Protein AF-A0A8T7H0N6-F1 (afdb_monomer_lite)

Sequence (208 aa):
MSSNDGKSLTRRVIEFLESYPGARPSDIANALGVSRLAIYRVLAYLKSRGIVKKVGGGYVLARPLPRNASHVENSVESIGKERQANALEEIKEEVSKLKEDLKRLSESLTKILEALSLLSARDTRSSSADAILRFLRDVKICDVDSLALLLKLAGSRDMCSKFVVLGYLAVRRDFLEEIRAGAYSSELERILVRGYEMGSYEDLCIYL

Secondary structure (DSSP, 8-state):
-----S--HHHHHHHHHHHSTTB-HHHHHHHHT--HHHHHHHHHHHHHTTSEEEETTEEEESSPPPS-TTSHHHHHHHHHHHHHHHHHHHHHHHHHHHHHHHHHHHHHHHHHHHHHHHHHHHS-TTHHHHHHHHHHHH-SEEEHHHHHHHHHHHT-SGGGGGEEEETTEEEEHHHHHHHHTT-S-HHHHHHHHHHHHTS---BGGGT-

pLDDT: mean 75.28, std 16.4, range [39.91, 96.12]

Structure (mmCIF, N/CA/C/O backbone):
data_AF-A0A8T7H0N6-F1
#
_entry.id   AF-A0A8T7H0N6-F1
#
loop_
_atom_site.group_PDB
_atom_site.id
_atom_site.type_symbol
_atom_site.label_atom_id
_atom_site.label_alt_id
_atom_site.label_comp_id
_atom_site.label_asym_id
_atom_site.label_entity_id
_atom_site.label_seq_id
_atom_site.pdbx_PDB_ins_code
_atom_site.Cartn_x
_atom_site.Cartn_y
_atom_site.Cartn_z
_atom_site.occupancy
_atom_site.B_iso_or_equiv
_atom_site.auth_seq_id
_atom_site.auth_comp_id
_atom_site.auth_asym_id
_atom_site.auth_atom_id
_atom_site.pdbx_PDB_model_num
ATOM 1 N N . MET A 1 1 ? -43.723 8.672 27.512 1.00 40.44 1 MET A N 1
ATOM 2 C CA . MET A 1 1 ? -42.558 8.392 28.386 1.00 40.44 1 MET A CA 1
ATOM 3 C C . MET A 1 1 ? -41.642 7.492 27.562 1.00 40.44 1 MET A C 1
ATOM 5 O O . MET A 1 1 ? -42.119 6.462 27.125 1.00 40.44 1 MET A O 1
ATOM 9 N N . SER A 1 2 ? -40.445 7.867 27.124 1.00 40.25 2 SER A N 1
ATOM 10 C CA . SER A 1 2 ? -39.421 8.675 27.783 1.00 40.25 2 SER A CA 1
ATOM 11 C C . SER A 1 2 ? -38.728 9.640 26.822 1.00 40.25 2 SER A C 1
ATOM 13 O O . SER A 1 2 ? -38.567 9.358 25.636 1.00 40.25 2 SER A O 1
ATOM 15 N N . SER A 1 3 ? -38.329 10.773 27.391 1.00 40.50 3 SER A N 1
ATOM 16 C CA . SER A 1 3 ? -37.554 11.852 26.795 1.00 40.50 3 SER A CA 1
ATOM 17 C C . SER A 1 3 ? -36.267 11.336 26.157 1.00 40.50 3 SER A C 1
ATOM 19 O O . SER A 1 3 ? -35.473 10.634 26.783 1.00 40.50 3 SER A O 1
ATOM 21 N N . ASN A 1 4 ? -36.078 11.688 24.890 1.00 46.00 4 ASN A N 1
ATOM 22 C CA . ASN A 1 4 ? -34.871 11.420 24.128 1.00 46.00 4 ASN A CA 1
ATOM 23 C C . ASN A 1 4 ? -33.854 12.522 24.474 1.00 46.00 4 ASN A C 1
ATOM 25 O O . ASN A 1 4 ? -33.644 13.450 23.697 1.00 46.00 4 ASN A O 1
ATOM 29 N N . ASP A 1 5 ? -33.292 12.468 25.687 1.00 49.22 5 ASP A N 1
ATOM 30 C CA . ASP A 1 5 ? -32.138 13.295 26.051 1.00 49.22 5 ASP A CA 1
ATOM 31 C C . ASP A 1 5 ? -31.040 13.014 25.022 1.00 49.22 5 ASP A C 1
ATOM 33 O O . ASP A 1 5 ? -30.742 11.847 24.759 1.00 49.22 5 ASP A O 1
ATOM 37 N N . GLY A 1 6 ? -30.436 14.057 24.441 1.00 54.09 6 GLY A N 1
ATOM 38 C CA . GLY A 1 6 ? -29.425 14.000 23.369 1.00 54.09 6 GLY A CA 1
ATOM 39 C C . GLY A 1 6 ? -28.111 13.275 23.710 1.00 54.09 6 GLY A C 1
ATOM 40 O O . GLY A 1 6 ? -27.067 13.550 23.125 1.00 54.09 6 GLY A O 1
ATOM 41 N N . LYS A 1 7 ? -28.132 12.349 24.669 1.00 64.62 7 LYS A N 1
ATOM 42 C CA . LYS A 1 7 ? -27.041 11.453 25.022 1.00 64.62 7 LYS A CA 1
ATOM 43 C C . LYS A 1 7 ? -26.788 10.473 23.878 1.00 64.62 7 LYS A C 1
ATOM 45 O O . LYS A 1 7 ? -27.686 9.767 23.416 1.00 64.62 7 LYS A O 1
ATOM 50 N N . SER A 1 8 ? -25.526 10.385 23.465 1.00 86.19 8 SER A N 1
ATOM 51 C CA . SER A 1 8 ? -25.087 9.442 22.438 1.00 86.19 8 SER A CA 1
ATOM 52 C C . SER A 1 8 ? -25.445 7.995 22.805 1.00 86.19 8 SER A C 1
ATOM 54 O O . SER A 1 8 ? -25.439 7.604 23.977 1.00 86.19 8 SER A O 1
ATOM 56 N N . LEU A 1 9 ? -25.724 7.166 21.793 1.00 88.56 9 LEU A N 1
ATOM 57 C CA . LEU A 1 9 ? -26.031 5.741 21.974 1.00 88.56 9 LEU A CA 1
ATOM 58 C C . LEU A 1 9 ? -24.956 5.024 22.808 1.00 88.56 9 LEU A C 1
ATOM 60 O O . LEU A 1 9 ? -25.271 4.196 23.656 1.00 88.56 9 LEU A O 1
ATOM 64 N N . THR A 1 10 ? -23.691 5.394 22.611 1.00 89.38 10 THR A N 1
ATOM 65 C CA . THR A 1 10 ? -22.548 4.888 23.374 1.00 89.38 10 THR A CA 1
ATOM 66 C C . THR A 1 10 ? -22.701 5.123 24.875 1.00 89.38 10 THR A C 1
ATOM 68 O O . THR A 1 10 ? -22.502 4.196 25.656 1.00 89.38 10 THR A O 1
ATOM 71 N N . ARG A 1 11 ? -23.106 6.332 25.287 1.00 88.38 11 ARG A N 1
ATOM 72 C CA . ARG A 1 11 ? -23.322 6.667 26.700 1.00 88.38 11 ARG A CA 1
ATOM 73 C C . ARG A 1 11 ? -24.461 5.848 27.297 1.00 88.38 11 ARG A C 1
ATOM 75 O O . ARG A 1 11 ? -24.297 5.278 28.368 1.00 88.38 11 ARG A O 1
ATOM 82 N N . ARG A 1 12 ? -25.570 5.717 26.566 1.00 91.81 12 ARG A N 1
ATOM 83 C CA . ARG A 1 12 ? -26.723 4.906 26.988 1.00 91.81 12 ARG A CA 1
ATOM 84 C C . ARG A 1 12 ? -26.352 3.431 27.180 1.00 91.81 12 ARG A C 1
ATOM 86 O O . ARG A 1 12 ? -26.821 2.806 28.122 1.00 91.81 12 ARG A O 1
ATOM 93 N N . VAL A 1 13 ? -25.485 2.881 26.325 1.00 93.06 13 VAL A N 1
ATOM 94 C CA . VAL A 1 13 ? -24.976 1.504 26.468 1.00 93.06 13 VAL A CA 1
ATOM 95 C C . VAL A 1 13 ? -24.075 1.357 27.698 1.00 93.06 13 VAL A C 1
ATOM 97 O O . VAL A 1 13 ? -24.176 0.349 28.391 1.00 93.06 13 VAL A O 1
ATOM 100 N N . ILE A 1 14 ? -23.223 2.342 27.995 1.00 92.00 14 ILE A N 1
ATOM 101 C CA . ILE A 1 14 ? -22.376 2.320 29.200 1.00 92.00 14 ILE A CA 1
ATOM 102 C C . ILE A 1 14 ? -23.240 2.384 30.465 1.00 92.00 14 ILE A C 1
ATOM 104 O O . ILE A 1 14 ? -23.115 1.501 31.305 1.00 92.00 14 ILE A O 1
ATOM 108 N N . GLU A 1 15 ? -24.157 3.355 30.561 1.00 91.38 15 GLU A N 1
ATOM 109 C CA . GLU A 1 15 ? -25.085 3.514 31.700 1.00 91.38 15 GLU A CA 1
ATOM 110 C C . GLU A 1 15 ? -25.918 2.230 31.926 1.00 91.38 15 GLU A C 1
ATOM 112 O O . GLU A 1 15 ? -26.142 1.792 33.058 1.00 91.38 15 GLU A O 1
ATOM 117 N N . PHE A 1 16 ? -26.325 1.565 30.839 1.00 93.75 16 PHE A N 1
ATOM 118 C CA . PHE A 1 16 ? -27.021 0.283 30.916 1.00 93.75 16 PHE A CA 1
ATOM 119 C C . PHE A 1 16 ? -26.133 -0.838 31.479 1.00 93.75 16 PHE A C 1
ATOM 121 O O . PHE A 1 16 ? -26.574 -1.595 32.341 1.00 93.75 16 PHE A O 1
ATOM 128 N N . LEU A 1 17 ? -24.880 -0.942 31.028 1.00 93.00 17 LEU A N 1
ATOM 129 C CA . LEU A 1 17 ? -23.930 -1.951 31.512 1.00 93.00 17 LEU A CA 1
ATOM 130 C C . LEU A 1 17 ? -23.444 -1.699 32.949 1.00 93.00 17 LEU A C 1
ATOM 132 O O . LEU A 1 17 ? -23.035 -2.654 33.607 1.00 93.00 17 LEU A O 1
ATOM 136 N N . GLU A 1 18 ? -23.498 -0.457 33.444 1.00 91.31 18 GLU A N 1
ATOM 137 C CA . GLU A 1 18 ? -23.288 -0.145 34.869 1.00 91.31 18 GLU A CA 1
ATOM 138 C C . GLU A 1 18 ? -24.395 -0.744 35.739 1.00 91.31 18 GLU A C 1
ATOM 140 O O . GLU A 1 18 ? -24.123 -1.278 36.812 1.00 91.31 18 GLU A O 1
ATOM 145 N N . SER A 1 19 ? -25.638 -0.669 35.258 1.00 92.12 19 SER A N 1
ATOM 146 C CA . SER A 1 19 ? -26.819 -1.151 35.981 1.00 92.12 19 SER A CA 1
ATOM 147 C C . SER A 1 19 ? -27.007 -2.668 35.851 1.00 92.12 19 SER A C 1
ATOM 149 O O . SER A 1 19 ? -27.485 -3.314 36.781 1.00 92.12 19 SER A O 1
ATOM 151 N N . TYR A 1 20 ? -26.614 -3.244 34.710 1.00 93.62 20 TYR A N 1
ATOM 152 C CA . TYR A 1 20 ? -26.814 -4.655 34.368 1.00 93.62 20 TYR A CA 1
ATOM 153 C C . TYR A 1 20 ? -25.518 -5.296 33.828 1.00 93.62 20 TYR A C 1
ATOM 155 O O . TYR A 1 20 ? -25.387 -5.533 32.619 1.00 93.62 20 TYR A O 1
ATOM 163 N N . PRO A 1 21 ? -24.533 -5.598 34.695 1.00 90.88 21 PRO A N 1
ATOM 164 C CA . PRO A 1 21 ? -23.298 -6.249 34.272 1.00 90.88 21 PRO A CA 1
ATOM 165 C C . PRO A 1 21 ? -23.578 -7.665 33.753 1.00 90.88 21 PRO A C 1
ATOM 167 O O . PRO A 1 21 ? -24.281 -8.452 34.380 1.00 90.88 21 PRO A O 1
ATOM 170 N N . GLY A 1 22 ? -23.003 -8.008 32.600 1.00 92.06 22 GLY A N 1
ATOM 171 C CA . GLY A 1 22 ? -23.180 -9.316 31.965 1.00 92.06 22 GLY A CA 1
ATOM 172 C C . GLY A 1 22 ? -24.378 -9.390 31.019 1.00 92.06 22 GLY A C 1
ATOM 173 O O . GLY A 1 22 ? -24.669 -10.472 30.507 1.00 92.06 22 GLY A O 1
ATOM 174 N N . ALA A 1 23 ? -25.047 -8.267 30.739 1.00 94.62 23 ALA A N 1
ATOM 175 C CA . ALA A 1 23 ? -26.157 -8.226 29.793 1.00 94.62 23 ALA A CA 1
ATOM 176 C C . ALA A 1 23 ? -25.735 -8.676 28.384 1.00 94.62 23 ALA A C 1
ATOM 178 O O . ALA A 1 23 ? -24.618 -8.401 27.917 1.00 94.62 23 ALA A O 1
ATOM 179 N N . ARG A 1 24 ? -26.643 -9.366 27.683 1.00 96.12 24 ARG A N 1
ATOM 180 C CA . ARG A 1 24 ? -26.417 -9.784 26.297 1.00 96.12 24 ARG A CA 1
ATOM 181 C C . ARG A 1 24 ? -26.741 -8.634 25.340 1.00 96.12 24 ARG A C 1
ATOM 183 O O . ARG A 1 24 ? -27.584 -7.792 25.645 1.00 96.12 24 ARG A O 1
ATOM 190 N N . PRO A 1 25 ? -26.157 -8.619 24.128 1.00 95.19 25 PRO A N 1
ATOM 191 C CA . PRO A 1 25 ? -26.501 -7.629 23.106 1.00 95.19 25 PRO A CA 1
ATOM 192 C C . PRO A 1 25 ? -28.001 -7.564 22.778 1.00 95.19 25 PRO A C 1
ATOM 194 O O . PRO A 1 25 ? -28.497 -6.496 22.431 1.00 95.19 25 PRO A O 1
ATOM 197 N N . SER A 1 26 ? -28.725 -8.685 22.898 1.00 95.44 26 SER A N 1
ATOM 198 C CA . SER A 1 26 ? -30.187 -8.744 22.751 1.00 95.44 26 SER A CA 1
ATOM 199 C C . SER A 1 26 ? -30.913 -7.915 23.802 1.00 95.44 26 SER A C 1
ATOM 201 O O . SER A 1 26 ? -31.845 -7.189 23.474 1.00 95.44 26 SER A O 1
ATOM 203 N N . ASP A 1 27 ? -30.460 -7.997 25.047 1.00 94.81 27 ASP A N 1
ATOM 204 C CA . ASP A 1 27 ? -31.134 -7.404 26.199 1.00 94.81 27 ASP A CA 1
ATOM 205 C C . ASP A 1 27 ? -30.931 -5.886 26.177 1.00 94.81 27 ASP A C 1
ATOM 207 O O . ASP A 1 27 ? -31.876 -5.122 26.346 1.00 94.81 27 ASP A O 1
ATOM 211 N N . ILE A 1 28 ? -29.711 -5.458 25.829 1.00 95.62 28 ILE A N 1
ATOM 212 C CA . ILE A 1 28 ? -29.351 -4.050 25.617 1.00 95.62 28 ILE A CA 1
ATOM 213 C C . ILE A 1 28 ? -30.156 -3.457 24.451 1.00 95.62 28 ILE A C 1
ATOM 215 O O . ILE A 1 28 ? -30.684 -2.353 24.556 1.00 95.62 28 ILE A O 1
ATOM 219 N N . ALA A 1 29 ? -30.265 -4.184 23.334 1.00 95.38 29 ALA A N 1
ATOM 220 C CA . ALA A 1 29 ? -31.014 -3.738 22.160 1.00 95.38 29 ALA A CA 1
ATOM 221 C C . ALA A 1 29 ? -32.501 -3.530 22.479 1.00 95.38 29 ALA A C 1
ATOM 223 O O . ALA A 1 29 ? -33.060 -2.484 22.149 1.00 95.38 29 ALA A O 1
ATOM 224 N N . ASN A 1 30 ? -33.108 -4.494 23.176 1.00 94.94 30 ASN A N 1
ATOM 225 C CA . ASN A 1 30 ? -34.509 -4.436 23.581 1.00 94.94 30 ASN A CA 1
ATOM 226 C C . ASN A 1 30 ? -34.762 -3.301 24.581 1.00 94.94 30 ASN A C 1
ATOM 228 O O . ASN A 1 30 ? -35.710 -2.542 24.410 1.00 94.94 30 ASN A O 1
ATOM 232 N N . ALA A 1 31 ? -33.894 -3.142 25.584 1.00 93.88 31 ALA A N 1
ATOM 233 C CA . ALA A 1 31 ? -34.056 -2.113 26.608 1.00 93.88 31 ALA A CA 1
ATOM 234 C C . ALA A 1 31 ? -33.848 -0.688 26.075 1.00 93.88 31 ALA A C 1
ATOM 236 O O . ALA A 1 31 ? -34.515 0.245 26.516 1.00 93.88 31 ALA A O 1
ATOM 237 N N . LEU A 1 32 ? -32.928 -0.503 25.123 1.00 93.50 32 LEU A N 1
ATOM 238 C CA . LEU A 1 32 ? -32.652 0.812 24.541 1.00 93.50 32 LEU A CA 1
ATOM 239 C C . LEU A 1 32 ? -33.540 1.140 23.331 1.00 93.50 32 LEU A C 1
ATOM 241 O O . LEU A 1 32 ? -33.518 2.288 22.877 1.00 93.50 32 LEU A O 1
ATOM 245 N N . GLY A 1 33 ? -34.302 0.168 22.818 1.00 94.00 33 GLY A N 1
ATOM 246 C CA . GLY A 1 33 ? -35.134 0.319 21.623 1.00 94.00 33 GLY A CA 1
ATOM 247 C C . GLY A 1 33 ? -34.311 0.511 20.345 1.00 94.00 33 GLY A C 1
ATOM 248 O O . GLY A 1 33 ? -34.676 1.312 19.489 1.00 94.00 33 GLY A O 1
ATOM 249 N N . VAL A 1 34 ? -33.165 -0.168 20.230 1.00 93.69 34 VAL A N 1
ATOM 250 C CA . VAL A 1 34 ? -32.204 0.018 19.127 1.00 93.69 34 VAL A CA 1
ATOM 251 C C . VAL A 1 34 ? -31.913 -1.313 18.439 1.00 93.69 34 VAL A C 1
ATOM 253 O O . VAL A 1 34 ? -31.992 -2.376 19.048 1.00 93.69 34 VAL A O 1
ATOM 256 N N . SER A 1 35 ? -31.548 -1.279 17.154 1.00 94.00 35 SER A N 1
ATOM 257 C CA . SER A 1 35 ? -31.183 -2.490 16.419 1.00 94.00 35 SER A CA 1
ATOM 258 C C . SER A 1 35 ? -29.988 -3.213 17.057 1.00 94.00 35 SER A C 1
ATOM 260 O O . SER A 1 35 ? -28.994 -2.600 17.460 1.00 94.00 35 SER A O 1
ATOM 262 N N . ARG A 1 36 ? -30.045 -4.552 17.083 1.00 93.69 36 ARG A N 1
ATOM 263 C CA . ARG A 1 36 ? -28.942 -5.400 17.572 1.00 93.69 36 ARG A CA 1
ATOM 264 C C . ARG A 1 36 ? -27.617 -5.077 16.878 1.00 93.69 36 ARG A C 1
ATOM 266 O O . ARG A 1 36 ? -26.577 -5.062 17.527 1.00 93.69 36 ARG A O 1
ATOM 273 N N . LEU A 1 37 ? -27.650 -4.762 15.580 1.00 92.06 37 LEU A N 1
ATOM 274 C CA . LEU A 1 37 ? -26.461 -4.399 14.807 1.00 92.06 37 LEU A CA 1
ATOM 275 C C . LEU A 1 37 ? -25.792 -3.115 15.322 1.00 92.06 37 LEU A C 1
ATOM 277 O O . LEU A 1 37 ? -24.567 -3.070 15.432 1.00 92.06 37 LEU A O 1
ATOM 281 N N . ALA A 1 38 ? -26.570 -2.087 15.669 1.00 90.38 38 ALA A N 1
ATOM 282 C CA . ALA A 1 38 ? -26.024 -0.857 16.236 1.00 90.38 38 ALA A CA 1
ATOM 283 C C . ALA A 1 38 ? -25.370 -1.116 17.601 1.00 90.38 38 ALA A C 1
ATOM 285 O O . ALA A 1 38 ? -24.266 -0.635 17.851 1.00 90.38 38 ALA A O 1
ATOM 286 N N . ILE A 1 39 ? -25.991 -1.953 18.438 1.00 95.88 39 ILE A N 1
ATOM 287 C CA . ILE A 1 39 ? -25.400 -2.388 19.709 1.00 95.88 39 ILE A CA 1
ATOM 288 C C . ILE A 1 39 ? -24.092 -3.151 19.479 1.00 95.88 39 ILE A C 1
ATOM 290 O O . ILE A 1 39 ? -23.103 -2.855 20.143 1.00 95.88 39 ILE A O 1
ATOM 294 N N . TYR A 1 40 ? -24.029 -4.067 18.506 1.00 94.69 40 TYR A N 1
ATOM 295 C CA . TYR A 1 40 ? -22.779 -4.757 18.165 1.00 94.69 40 TYR A CA 1
ATOM 296 C C . TYR A 1 40 ? -21.668 -3.790 17.750 1.00 94.69 40 TYR A C 1
ATOM 298 O O . TYR A 1 40 ? -20.537 -3.947 18.205 1.00 94.69 40 TYR A O 1
ATOM 306 N N . ARG A 1 41 ? -21.977 -2.773 16.934 1.00 93.81 41 ARG A N 1
ATOM 307 C CA . ARG A 1 41 ? -21.000 -1.747 16.530 1.00 93.81 41 ARG A CA 1
ATOM 308 C C . ARG A 1 41 ? -20.485 -0.957 17.731 1.00 93.81 41 ARG A C 1
ATOM 310 O O . ARG A 1 41 ? -19.277 -0.791 17.879 1.00 93.81 41 ARG A O 1
ATOM 317 N N . VAL A 1 42 ? -21.385 -0.528 18.616 1.00 93.75 42 VAL A N 1
ATOM 318 C CA . VAL A 1 42 ? -21.022 0.207 19.836 1.00 93.75 42 VAL A CA 1
ATOM 319 C C . VAL A 1 42 ? -20.192 -0.664 20.779 1.00 93.75 42 VAL A C 1
ATOM 321 O O . VAL A 1 42 ? -19.150 -0.225 21.253 1.00 93.75 42 VAL A O 1
ATOM 324 N N . LEU A 1 43 ? -20.588 -1.914 21.017 1.00 93.88 43 LEU A N 1
ATOM 325 C CA . LEU A 1 43 ? -19.836 -2.838 21.869 1.00 93.88 43 LEU A CA 1
ATOM 326 C C . LEU A 1 43 ? -18.469 -3.189 21.277 1.00 93.88 43 LEU A C 1
ATOM 328 O O . LEU A 1 43 ? -17.504 -3.296 22.028 1.00 93.88 43 LEU A O 1
ATOM 332 N N . ALA A 1 44 ? -18.355 -3.345 19.954 1.00 92.44 44 ALA A N 1
ATOM 333 C CA . ALA A 1 44 ? -17.072 -3.554 19.285 1.00 92.44 44 ALA A CA 1
ATOM 334 C C . ALA A 1 44 ? -16.143 -2.346 19.471 1.00 92.44 44 ALA A C 1
ATOM 336 O O . ALA A 1 44 ? -14.981 -2.522 19.834 1.00 92.44 44 ALA A O 1
ATOM 337 N N . TYR A 1 45 ? -16.678 -1.134 19.311 1.00 90.69 45 TYR A N 1
ATOM 338 C CA . TYR A 1 45 ? -15.964 0.117 19.562 1.00 90.69 45 TYR A CA 1
ATOM 339 C C . TYR A 1 45 ? -15.534 0.277 21.032 1.00 90.69 45 TYR A C 1
ATOM 341 O O . TYR A 1 45 ? -14.395 0.632 21.322 1.00 90.69 45 TYR A O 1
ATOM 349 N N . LEU A 1 46 ? -16.412 -0.026 21.990 1.00 90.50 46 LEU A N 1
ATOM 350 C CA . LEU A 1 46 ? -16.073 0.029 23.415 1.00 90.50 46 LEU A CA 1
ATOM 351 C C . LEU A 1 46 ? -15.056 -1.055 23.804 1.00 90.50 46 LEU A C 1
ATOM 353 O O . LEU A 1 46 ? -14.207 -0.828 24.668 1.00 90.50 46 LEU A O 1
ATOM 357 N N . LYS A 1 47 ? -15.128 -2.230 23.167 1.00 90.56 47 LYS A N 1
ATOM 358 C CA . LYS A 1 47 ? -14.203 -3.345 23.391 1.00 90.56 47 LYS A CA 1
ATOM 359 C C . LYS A 1 47 ? -12.810 -3.019 22.861 1.00 90.56 47 LYS A C 1
ATOM 361 O O . LYS A 1 47 ? -11.842 -3.277 23.567 1.00 90.56 47 LYS A O 1
ATOM 366 N N . SER A 1 48 ? -12.696 -2.441 21.660 1.00 85.44 48 SER A N 1
ATOM 367 C CA . SER A 1 48 ? -11.395 -2.042 21.097 1.00 85.44 48 SER A CA 1
ATOM 368 C C . SER A 1 48 ? -10.697 -0.977 21.946 1.00 85.44 48 SER A C 1
ATOM 370 O O . SER A 1 48 ? -9.474 -0.944 22.005 1.00 85.44 48 SER A O 1
ATOM 372 N N . ARG A 1 49 ? -11.468 -0.165 22.678 1.00 82.94 49 ARG A N 1
ATOM 373 C CA . ARG A 1 49 ? -10.962 0.814 23.652 1.00 82.94 49 ARG A CA 1
ATOM 374 C C . ARG A 1 49 ? -10.737 0.254 25.059 1.00 82.94 49 ARG A C 1
ATOM 376 O O . ARG A 1 49 ? -10.362 1.002 25.956 1.00 82.94 49 ARG A O 1
ATOM 383 N N . GLY A 1 50 ? -10.984 -1.038 25.277 1.00 86.62 50 GLY A N 1
ATOM 384 C CA . GLY A 1 50 ? -10.813 -1.688 26.578 1.00 86.62 50 GLY A CA 1
ATOM 385 C C . GLY A 1 50 ? -11.794 -1.219 27.658 1.00 86.62 50 GLY A C 1
ATOM 386 O O . GLY A 1 50 ? -11.547 -1.470 28.833 1.00 86.62 50 GLY A O 1
ATOM 387 N N . ILE A 1 51 ? -12.890 -0.551 27.283 1.00 88.88 51 ILE A N 1
ATOM 388 C CA . ILE A 1 51 ? -13.907 -0.031 28.213 1.00 88.88 51 ILE A CA 1
ATOM 389 C C . ILE A 1 51 ? -14.848 -1.153 28.654 1.00 88.88 51 ILE A C 1
ATOM 391 O O . ILE A 1 51 ? -15.237 -1.221 29.817 1.00 88.88 51 ILE A O 1
ATOM 395 N N . VAL A 1 52 ? -15.183 -2.062 27.736 1.00 92.31 52 VAL A N 1
ATOM 396 C CA . VAL A 1 52 ? -15.985 -3.258 28.020 1.00 92.31 52 VAL A CA 1
ATOM 397 C C . VAL A 1 52 ? -15.170 -4.520 27.774 1.00 92.31 52 VAL A C 1
ATOM 399 O O . VAL A 1 52 ? -14.361 -4.594 26.846 1.00 92.31 52 VAL A O 1
ATOM 402 N N . LYS A 1 53 ? -15.424 -5.551 28.573 1.00 91.69 53 LYS A N 1
ATOM 403 C CA . LYS A 1 53 ? -14.925 -6.910 28.366 1.00 91.69 53 LYS A CA 1
ATOM 404 C C . LYS A 1 53 ? -16.099 -7.843 28.120 1.00 91.69 53 LYS A C 1
ATOM 406 O O . LYS A 1 53 ? -17.153 -7.715 28.737 1.00 91.69 53 LYS A O 1
ATOM 411 N N . LYS A 1 54 ? -15.906 -8.795 27.208 1.00 92.38 54 LYS A N 1
ATOM 412 C CA . LYS A 1 54 ? -16.857 -9.890 27.018 1.00 92.38 54 LYS A CA 1
ATOM 413 C C . LYS A 1 54 ? -16.591 -10.928 28.103 1.00 92.38 54 LYS A C 1
ATOM 415 O O . LYS A 1 54 ? -15.475 -11.435 28.180 1.00 92.38 54 LYS A O 1
ATOM 420 N N . VAL A 1 55 ? -17.591 -11.221 28.923 1.00 89.19 55 VAL A N 1
ATOM 421 C CA . VAL A 1 55 ? -17.505 -12.229 29.986 1.00 89.19 55 VAL A CA 1
ATOM 422 C C . VAL A 1 55 ? -18.685 -13.176 29.811 1.00 89.19 55 VAL A C 1
ATOM 424 O O . VAL A 1 55 ? -19.845 -12.767 29.859 1.00 89.19 55 VAL A O 1
ATOM 427 N N . GLY A 1 56 ? -18.379 -14.439 29.505 1.00 86.62 56 GLY A N 1
ATOM 428 C CA . GLY A 1 56 ? -19.377 -15.427 29.097 1.00 86.62 56 GLY A CA 1
ATOM 429 C C . GLY A 1 56 ? -20.160 -14.993 27.848 1.00 86.62 56 GLY A C 1
ATOM 430 O O . GLY A 1 56 ? -19.584 -14.635 26.816 1.00 86.62 56 GLY A O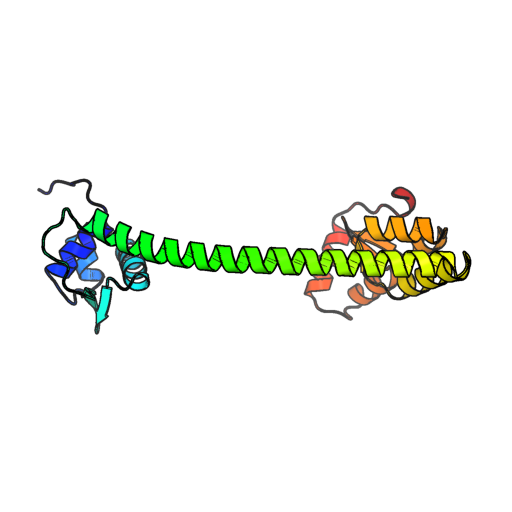 1
ATOM 431 N N . GLY A 1 57 ? -21.492 -15.031 27.949 1.00 85.69 57 GLY A N 1
ATOM 432 C CA . GLY A 1 57 ? -22.420 -14.644 26.880 1.00 85.69 57 GLY A CA 1
ATOM 433 C C . GLY A 1 57 ? -22.732 -13.144 26.790 1.00 85.69 57 GLY A C 1
ATOM 434 O O . GLY A 1 57 ? -23.475 -12.749 25.892 1.00 85.69 57 GLY A O 1
ATOM 435 N N . GLY A 1 58 ? -22.191 -12.319 27.689 1.00 92.56 58 GLY A N 1
ATOM 436 C CA . GLY A 1 58 ? -22.528 -10.900 27.804 1.00 92.56 58 GLY A CA 1
ATOM 437 C C . GLY A 1 58 ? -21.314 -9.983 27.910 1.00 92.56 58 GLY A C 1
ATOM 438 O O . GLY A 1 58 ? -20.176 -10.381 27.641 1.00 92.56 58 GLY A O 1
ATOM 439 N N . TYR A 1 59 ? -21.575 -8.730 28.275 1.00 93.69 59 TYR A N 1
ATOM 440 C CA . TYR A 1 59 ? -20.562 -7.682 28.386 1.00 93.69 59 TYR A CA 1
ATOM 441 C C . TYR A 1 59 ? -20.576 -7.053 29.778 1.00 93.69 59 TYR A C 1
ATOM 443 O O . TYR A 1 59 ? -21.628 -6.871 30.380 1.00 93.69 59 TYR A O 1
ATOM 451 N N . VAL A 1 60 ? -19.394 -6.720 30.287 1.00 92.69 60 VAL A N 1
ATOM 452 C CA . VAL A 1 60 ? -19.187 -6.013 31.560 1.00 92.69 60 VAL A CA 1
ATOM 453 C C . VAL A 1 60 ? -18.231 -4.849 31.340 1.00 92.69 60 VAL A C 1
ATOM 455 O O . VAL A 1 60 ? -17.414 -4.882 30.417 1.00 92.69 60 VAL A O 1
ATOM 458 N N . LEU A 1 61 ? -18.295 -3.830 32.190 1.00 89.94 61 LEU A N 1
ATOM 459 C CA . LEU A 1 61 ? -17.309 -2.751 32.185 1.00 89.94 61 LEU A CA 1
ATOM 460 C C . LEU A 1 61 ? -15.969 -3.261 32.726 1.00 89.94 61 LEU A C 1
ATOM 462 O O . LEU A 1 61 ? -15.918 -3.999 33.707 1.00 89.94 61 LEU A O 1
ATOM 466 N N . ALA A 1 62 ? -14.872 -2.890 32.070 1.00 83.19 62 ALA A N 1
ATOM 467 C CA . ALA A 1 62 ? -13.528 -3.345 32.422 1.00 83.19 62 ALA A CA 1
ATOM 468 C C . ALA A 1 62 ? -12.985 -2.699 33.710 1.00 83.19 62 ALA A C 1
ATOM 470 O O . ALA A 1 62 ? -12.075 -3.254 34.328 1.00 83.19 62 ALA A O 1
ATOM 471 N N . ARG A 1 63 ? -13.527 -1.538 34.100 1.00 70.19 63 ARG A N 1
ATOM 472 C CA . ARG A 1 63 ? -13.303 -0.856 35.381 1.00 70.19 63 ARG A CA 1
ATOM 473 C C . ARG A 1 63 ? -14.622 -0.227 35.847 1.00 70.19 63 ARG A C 1
ATOM 475 O O . ARG A 1 63 ? -15.368 0.242 34.988 1.00 70.19 63 ARG A O 1
ATOM 482 N N . PRO A 1 64 ? -14.906 -0.176 37.159 1.00 57.28 64 PRO A N 1
ATOM 483 C CA . PRO A 1 64 ? -15.997 0.643 37.673 1.00 57.28 64 PRO A CA 1
ATOM 484 C C . PRO A 1 64 ? -15.688 2.114 37.362 1.00 57.28 64 PRO A C 1
ATOM 486 O O . PRO A 1 64 ? -14.669 2.641 37.814 1.00 57.28 64 PRO A O 1
ATOM 489 N N . LEU A 1 65 ? -16.518 2.761 36.539 1.00 54.06 65 LEU A N 1
ATOM 490 C CA . LEU A 1 65 ? -16.400 4.198 36.314 1.00 54.06 65 LEU A CA 1
ATOM 491 C C . LEU A 1 65 ? -16.873 4.937 37.584 1.00 54.06 65 LEU A C 1
ATOM 493 O O . LEU A 1 65 ? -17.877 4.544 38.184 1.00 54.06 65 LEU A O 1
ATOM 497 N N . PRO A 1 66 ? -16.172 5.990 38.037 1.00 47.62 66 PRO A N 1
ATOM 498 C CA . PRO A 1 66 ? -16.654 6.819 39.135 1.00 47.62 66 PRO A CA 1
ATOM 499 C C . PRO A 1 66 ? -17.964 7.524 38.734 1.00 47.62 66 PRO A C 1
ATOM 501 O O . PRO A 1 66 ? -18.058 8.090 37.647 1.00 47.62 66 PRO A O 1
ATOM 504 N N . ARG A 1 67 ? -18.958 7.511 39.639 1.00 46.41 67 ARG A N 1
ATOM 505 C CA . ARG A 1 67 ? -20.376 7.925 39.470 1.00 46.41 67 ARG A CA 1
ATOM 506 C C . ARG A 1 67 ? -20.648 9.375 39.014 1.00 46.41 67 ARG A C 1
ATOM 508 O O . ARG A 1 67 ? -21.805 9.781 38.946 1.00 46.41 67 ARG A O 1
ATOM 515 N N . ASN A 1 68 ? -19.635 10.158 38.658 1.00 42.59 68 ASN A N 1
ATOM 516 C CA . ASN A 1 68 ? -19.802 11.558 38.269 1.00 42.59 68 ASN A CA 1
ATOM 517 C C . ASN A 1 68 ? -19.789 11.686 36.741 1.00 42.59 68 ASN A C 1
ATOM 519 O O . ASN A 1 68 ? -18.755 11.903 36.108 1.00 42.59 68 ASN A O 1
ATOM 523 N N . ALA A 1 69 ? -20.978 11.561 36.146 1.00 45.75 69 ALA A N 1
ATOM 524 C CA . ALA A 1 69 ? -21.228 11.556 34.702 1.00 45.75 69 ALA A CA 1
ATOM 525 C C . ALA A 1 69 ? -21.021 12.918 33.987 1.00 45.75 69 ALA A C 1
ATOM 527 O O . ALA A 1 69 ? -21.527 13.123 32.880 1.00 45.75 69 ALA A O 1
ATOM 528 N N . SER A 1 70 ? -20.276 13.836 34.607 1.00 42.72 70 SER A N 1
ATOM 529 C CA . SER A 1 70 ? -19.798 15.111 34.054 1.00 42.72 70 SER A CA 1
ATOM 530 C C . SER A 1 70 ? -18.280 15.132 33.816 1.00 42.72 70 SER A C 1
ATOM 532 O O . SER A 1 70 ? -17.795 16.005 33.107 1.00 42.72 70 SER A O 1
ATOM 534 N N . HIS A 1 71 ? -17.522 14.154 34.331 1.00 41.34 71 HIS A N 1
ATOM 535 C CA . HIS A 1 71 ? -16.068 14.075 34.126 1.00 41.34 71 HIS A CA 1
ATOM 536 C C . HIS A 1 71 ? -15.623 13.058 33.071 1.00 41.34 71 HIS A C 1
ATOM 538 O O . HIS A 1 71 ? -14.450 13.033 32.713 1.00 41.34 71 HIS A O 1
ATOM 544 N N . VAL A 1 72 ? -16.530 12.248 32.519 1.00 46.47 72 VAL A N 1
ATOM 545 C CA . VAL A 1 72 ? -16.158 11.211 31.539 1.00 46.47 72 VAL A CA 1
ATOM 546 C C . VAL A 1 72 ? -15.733 11.811 30.191 1.00 46.47 72 VAL A C 1
ATOM 548 O O . VAL A 1 72 ? -14.870 11.236 29.535 1.00 46.47 72 VAL A O 1
ATOM 551 N N . GLU A 1 73 ? -16.228 12.993 29.810 1.00 45.41 73 GLU A N 1
ATOM 552 C CA . GLU A 1 73 ? -15.692 13.714 28.641 1.00 45.41 73 GLU A CA 1
ATOM 553 C C . GLU A 1 73 ? -14.255 14.192 28.894 1.00 45.41 73 GLU A C 1
ATOM 555 O O . GLU A 1 73 ? -13.378 13.930 28.077 1.00 45.41 73 GLU A O 1
ATOM 560 N N . ASN A 1 74 ? -13.951 14.725 30.081 1.00 39.91 74 ASN A N 1
ATOM 561 C CA . ASN A 1 74 ? -12.606 15.224 30.391 1.00 39.91 74 ASN A CA 1
ATOM 562 C C . ASN A 1 74 ? -11.584 14.117 30.706 1.00 39.91 74 ASN A C 1
ATOM 564 O O . ASN A 1 74 ? -10.401 14.285 30.420 1.00 39.91 74 ASN A O 1
ATOM 568 N N . SER A 1 75 ? -11.996 12.975 31.266 1.00 42.88 75 SER A N 1
ATOM 569 C CA . SER A 1 75 ? -11.094 11.864 31.621 1.00 42.88 75 SER A CA 1
ATOM 570 C C . SER A 1 75 ? -10.805 10.912 30.454 1.00 42.88 75 SER A C 1
ATOM 572 O O . SER A 1 75 ? -9.703 10.377 30.350 1.00 42.88 75 SER A O 1
ATOM 574 N N . VAL A 1 76 ? -11.761 10.721 29.536 1.00 48.84 76 VAL A N 1
ATOM 575 C CA . VAL A 1 76 ? -11.519 9.973 28.289 1.00 48.84 76 VAL A CA 1
ATOM 576 C C . VAL A 1 76 ? -10.735 10.833 27.292 1.00 48.84 76 VAL A C 1
ATOM 578 O O . VAL A 1 76 ? -9.887 10.301 26.576 1.00 48.84 76 VAL A O 1
ATOM 581 N N . GLU A 1 77 ? -10.932 12.157 27.293 1.00 45.81 77 GLU A N 1
ATOM 582 C CA . GLU A 1 77 ? -10.072 13.072 26.540 1.00 45.81 77 GLU A CA 1
ATOM 583 C C . GLU A 1 77 ? -8.665 13.201 27.122 1.00 45.81 77 GLU A C 1
ATOM 585 O O . GLU A 1 77 ? -7.729 13.274 26.342 1.00 45.81 77 GLU A O 1
ATOM 590 N N . SER A 1 78 ? -8.462 13.216 28.441 1.00 43.72 78 SER A N 1
ATOM 591 C CA . SER A 1 78 ? -7.111 13.376 29.017 1.00 43.72 78 SER A CA 1
ATOM 592 C C . SER A 1 78 ? -6.240 12.126 28.870 1.00 43.72 78 SER A C 1
ATOM 594 O O . SER A 1 78 ? -5.087 12.252 28.474 1.00 43.72 78 SER A O 1
ATOM 596 N N . ILE A 1 79 ? -6.790 10.918 29.046 1.00 49.28 79 ILE A N 1
ATOM 597 C CA . ILE A 1 79 ? -6.050 9.666 28.773 1.00 49.28 79 ILE A CA 1
ATOM 598 C C . ILE A 1 79 ? -5.820 9.484 27.261 1.00 49.28 79 ILE A C 1
ATOM 600 O O . ILE A 1 79 ? -4.795 8.947 26.835 1.00 49.28 79 ILE A O 1
ATOM 604 N N . GLY A 1 80 ? -6.766 9.951 26.436 1.00 48.94 80 GLY A N 1
ATOM 605 C CA . GLY A 1 80 ? -6.606 10.029 24.985 1.00 48.94 80 GLY A CA 1
ATOM 606 C C . GLY A 1 80 ? -5.506 11.007 24.572 1.00 48.94 80 GLY A C 1
ATOM 607 O O . GLY A 1 80 ? -4.668 10.638 23.761 1.00 48.94 80 GLY A O 1
ATOM 608 N N . LYS A 1 81 ? -5.466 12.205 25.165 1.00 51.34 81 LYS A N 1
ATOM 609 C CA . LYS A 1 81 ? -4.486 13.264 24.877 1.00 51.34 81 LYS A CA 1
ATOM 610 C C . LYS A 1 81 ? -3.082 12.902 25.351 1.00 51.34 81 LYS A C 1
ATOM 612 O O . LYS A 1 81 ? -2.140 13.194 24.634 1.00 51.34 81 LYS A O 1
ATOM 617 N N . GLU A 1 82 ? -2.926 12.220 26.484 1.00 52.38 82 GLU A N 1
ATOM 618 C CA . GLU A 1 82 ? -1.611 11.791 26.986 1.00 52.38 82 GLU A CA 1
ATOM 619 C C . GLU A 1 82 ? -1.020 10.648 26.140 1.00 52.38 82 GLU A C 1
ATOM 621 O O . GLU A 1 82 ? 0.144 10.690 25.753 1.00 52.38 82 GLU A O 1
ATOM 626 N N . ARG A 1 83 ? -1.842 9.669 25.725 1.00 53.84 83 ARG A N 1
ATOM 627 C CA . ARG A 1 83 ? -1.396 8.632 24.773 1.00 53.84 83 ARG A CA 1
ATOM 628 C C . ARG A 1 83 ? -1.220 9.159 23.350 1.00 53.84 83 ARG A C 1
ATOM 630 O O . ARG A 1 83 ? -0.349 8.670 22.643 1.00 53.84 83 ARG A O 1
ATOM 637 N N . GLN A 1 84 ? -2.015 10.142 22.928 1.00 55.69 84 GLN A N 1
ATOM 638 C CA . GLN A 1 84 ? -1.825 10.827 21.647 1.00 55.69 84 GLN A CA 1
ATOM 639 C C . GLN A 1 84 ? -0.583 11.714 21.656 1.00 55.69 84 GLN A C 1
ATOM 641 O O . GLN A 1 84 ? 0.082 11.776 20.635 1.00 55.69 84 GLN A O 1
ATOM 646 N N . ALA A 1 85 ? -0.250 12.364 22.773 1.00 61.34 85 ALA A N 1
ATOM 647 C CA . ALA A 1 85 ? 0.966 13.160 22.913 1.00 61.34 85 ALA A CA 1
ATOM 648 C C . ALA A 1 85 ? 2.212 12.273 22.841 1.00 61.34 85 ALA A C 1
ATOM 650 O O . ALA A 1 85 ? 3.101 12.569 22.052 1.00 61.34 85 ALA A O 1
ATOM 651 N N . ASN A 1 86 ? 2.220 11.141 23.551 1.00 62.53 86 ASN A N 1
ATOM 652 C CA . ASN A 1 86 ? 3.335 10.193 23.489 1.00 62.53 86 ASN A CA 1
ATOM 653 C C . ASN A 1 86 ? 3.458 9.546 22.101 1.00 62.53 86 ASN A C 1
ATOM 655 O O . ASN A 1 86 ? 4.555 9.460 21.567 1.00 62.53 86 ASN A O 1
ATOM 659 N N . ALA A 1 87 ? 2.340 9.165 21.469 1.00 67.00 87 ALA A N 1
ATOM 660 C CA . ALA A 1 87 ? 2.362 8.661 20.094 1.00 67.00 87 ALA A CA 1
ATOM 661 C C . ALA A 1 87 ? 2.781 9.745 19.082 1.00 67.00 87 ALA A C 1
ATOM 663 O O . ALA A 1 87 ? 3.418 9.439 18.084 1.00 67.00 87 ALA A O 1
ATOM 664 N N . LEU A 1 88 ? 2.442 11.018 19.318 1.00 69.94 88 LEU A N 1
ATOM 665 C CA . LEU A 1 88 ? 2.888 12.141 18.488 1.00 69.94 88 LEU A CA 1
ATOM 666 C C . LEU A 1 88 ? 4.377 12.436 18.668 1.00 69.94 88 LEU A C 1
ATOM 668 O O . LEU A 1 88 ? 5.009 12.843 17.698 1.00 69.94 88 LEU A O 1
ATOM 672 N N . GLU A 1 89 ? 4.928 12.269 19.870 1.00 73.81 89 GLU A N 1
ATOM 673 C CA . GLU A 1 89 ? 6.373 12.353 20.099 1.00 73.81 89 GLU A CA 1
ATOM 674 C C . GLU A 1 89 ? 7.108 11.195 19.428 1.00 73.81 89 GLU A C 1
ATOM 676 O O . GLU A 1 89 ? 8.033 11.451 18.665 1.00 73.81 89 GLU A O 1
ATOM 681 N N . GLU A 1 90 ? 6.631 9.960 19.587 1.00 75.94 90 GLU A N 1
ATOM 682 C CA . GLU A 1 90 ? 7.208 8.778 18.935 1.00 75.94 90 GLU A CA 1
ATOM 683 C C . GLU A 1 90 ? 7.165 8.908 17.401 1.00 75.94 90 GLU A C 1
ATOM 685 O O . GLU A 1 90 ? 8.180 8.753 16.728 1.00 75.94 90 GLU A O 1
ATOM 690 N N . ILE A 1 91 ? 6.033 9.345 16.834 1.00 79.38 91 ILE A N 1
ATOM 691 C CA . ILE A 1 91 ? 5.918 9.633 15.394 1.00 79.38 91 ILE A CA 1
ATOM 692 C C . ILE A 1 91 ? 6.839 10.789 14.979 1.00 79.38 91 ILE A C 1
ATOM 694 O O . ILE A 1 91 ? 7.405 10.760 13.888 1.00 79.38 91 ILE A O 1
ATOM 698 N N . LYS A 1 92 ? 7.008 11.832 15.802 1.00 82.00 92 LYS A N 1
ATOM 699 C CA . LYS A 1 92 ? 7.932 12.937 15.489 1.00 82.00 92 LYS A CA 1
ATOM 700 C C . LYS A 1 92 ? 9.384 12.474 15.473 1.00 82.00 92 LYS A C 1
ATOM 702 O O . LYS A 1 92 ? 10.128 12.931 14.606 1.00 82.00 92 LYS A O 1
ATOM 707 N N . GLU A 1 93 ? 9.773 11.599 16.394 1.00 83.25 93 GLU A N 1
ATOM 708 C CA . GLU A 1 93 ? 11.103 10.989 16.433 1.00 83.25 93 GLU A CA 1
ATOM 709 C C . GLU A 1 93 ? 11.326 10.046 15.246 1.00 83.25 93 GLU A C 1
ATOM 711 O O . GLU A 1 93 ? 12.368 10.099 14.595 1.00 83.25 93 GLU A O 1
ATOM 716 N N . GLU A 1 94 ? 10.333 9.239 14.878 1.00 82.31 94 GLU A N 1
ATOM 717 C CA . GLU A 1 94 ? 10.418 8.411 13.674 1.00 82.31 94 GLU A CA 1
ATOM 718 C C . GLU A 1 94 ? 10.522 9.264 12.406 1.00 82.31 94 GLU A C 1
ATOM 720 O O . GLU A 1 94 ? 11.349 8.991 11.536 1.00 82.31 94 GLU A O 1
ATOM 725 N N . VAL A 1 95 ? 9.737 10.340 12.303 1.00 84.50 95 VAL A N 1
ATOM 726 C CA . VAL A 1 95 ? 9.779 11.268 11.165 1.00 84.50 95 VAL A CA 1
ATOM 727 C C . VAL A 1 95 ? 11.108 12.019 11.102 1.00 84.50 95 VAL A C 1
ATOM 729 O O . VAL A 1 95 ? 11.608 12.261 10.002 1.00 84.50 95 VAL A O 1
ATOM 732 N N . SER A 1 96 ? 11.697 12.406 12.237 1.00 85.50 96 SER A N 1
ATOM 733 C CA . SER A 1 96 ? 13.014 13.053 12.242 1.00 85.50 96 SER A CA 1
ATOM 734 C C . SER A 1 96 ? 14.099 12.080 11.783 1.00 85.50 96 SER A C 1
ATOM 736 O O . SER A 1 96 ? 14.895 12.431 10.912 1.00 85.50 96 SER A O 1
ATOM 738 N N . LYS A 1 97 ? 14.055 10.832 12.256 1.00 87.56 97 LYS A N 1
ATOM 739 C CA . LYS A 1 97 ? 14.973 9.768 11.843 1.00 87.56 97 LYS A CA 1
ATOM 740 C C . LYS A 1 97 ? 14.836 9.433 10.356 1.00 87.56 97 LYS A C 1
ATOM 742 O O . LYS A 1 97 ? 15.829 9.407 9.639 1.00 87.56 97 LYS A O 1
ATOM 747 N N . LEU A 1 98 ? 13.606 9.305 9.858 1.00 84.88 98 LEU A N 1
ATOM 748 C CA . LEU A 1 98 ? 13.315 9.122 8.431 1.00 84.88 98 LEU A CA 1
ATOM 749 C C . LEU A 1 98 ? 13.816 10.293 7.579 1.00 84.88 98 LEU A C 1
ATOM 751 O O . LEU A 1 98 ? 14.307 10.080 6.473 1.00 84.88 98 LEU A O 1
ATOM 755 N N . LYS A 1 99 ? 13.717 11.535 8.072 1.00 87.00 99 LYS A N 1
ATOM 756 C CA . LYS A 1 99 ? 14.280 12.707 7.383 1.00 87.00 99 LYS A CA 1
ATOM 757 C C . LYS A 1 99 ? 15.803 12.660 7.324 1.00 87.00 99 LYS A C 1
ATOM 759 O O . LYS A 1 99 ? 16.369 13.021 6.294 1.00 87.00 99 LYS A O 1
ATOM 764 N N . GLU A 1 100 ? 16.463 12.232 8.396 1.00 89.56 100 GLU A N 1
ATOM 765 C CA . GLU A 1 100 ? 17.916 12.046 8.401 1.00 89.56 100 GLU A CA 1
ATOM 766 C C . GLU A 1 100 ? 18.347 10.932 7.447 1.00 89.56 100 GLU A C 1
ATOM 768 O O . GLU A 1 100 ? 19.280 11.128 6.668 1.00 89.56 100 GLU A O 1
ATOM 773 N N . ASP A 1 101 ? 17.637 9.805 7.442 1.00 87.81 101 ASP A N 1
ATOM 774 C CA . ASP A 1 101 ? 17.909 8.691 6.536 1.00 87.81 101 ASP A CA 1
ATOM 775 C C . ASP A 1 101 ? 17.680 9.092 5.074 1.00 87.81 101 ASP A C 1
ATOM 777 O O . ASP A 1 101 ? 18.520 8.808 4.219 1.00 87.81 101 ASP A O 1
ATOM 781 N N . LEU A 1 102 ? 16.611 9.842 4.778 1.00 84.69 102 LEU A N 1
ATOM 782 C CA . LEU A 1 102 ? 16.378 10.416 3.449 1.00 84.69 102 LEU A CA 1
ATOM 783 C C . LEU A 1 102 ? 17.487 11.379 3.037 1.00 84.69 102 LEU A C 1
ATOM 785 O O . LEU A 1 102 ? 17.917 11.352 1.886 1.00 84.69 102 LEU A O 1
ATOM 789 N N . LYS A 1 103 ? 17.971 12.215 3.960 1.00 89.88 103 LYS A N 1
ATOM 790 C CA . LYS A 1 103 ? 19.083 13.127 3.684 1.00 89.88 103 LYS A CA 1
ATOM 791 C C . LYS A 1 103 ? 20.366 12.352 3.380 1.00 89.88 103 LYS A C 1
ATOM 793 O O . LYS A 1 103 ? 21.013 12.629 2.378 1.00 89.88 103 LYS A O 1
ATOM 798 N N . ARG A 1 104 ? 20.699 11.333 4.178 1.00 88.56 104 ARG A N 1
ATOM 799 C CA . ARG A 1 104 ? 21.859 10.455 3.937 1.00 88.56 104 ARG A CA 1
ATOM 800 C C . ARG A 1 104 ? 21.743 9.699 2.619 1.00 88.56 104 ARG A C 1
ATOM 802 O O . ARG A 1 104 ? 22.737 9.546 1.907 1.00 88.56 104 ARG A O 1
ATOM 809 N N . LEU A 1 105 ? 20.543 9.232 2.283 1.00 84.88 105 LEU A N 1
ATOM 810 C CA . LEU A 1 105 ? 20.279 8.563 1.017 1.00 84.88 105 LEU A CA 1
ATOM 811 C C . LEU A 1 105 ? 20.429 9.534 -0.158 1.00 84.88 105 LEU A C 1
ATOM 813 O O . LEU A 1 105 ? 21.060 9.178 -1.148 1.00 84.88 105 LEU A O 1
ATOM 817 N N . SER A 1 106 ? 19.924 10.766 -0.042 1.00 85.19 106 SER A N 1
ATOM 818 C CA . SER A 1 106 ? 2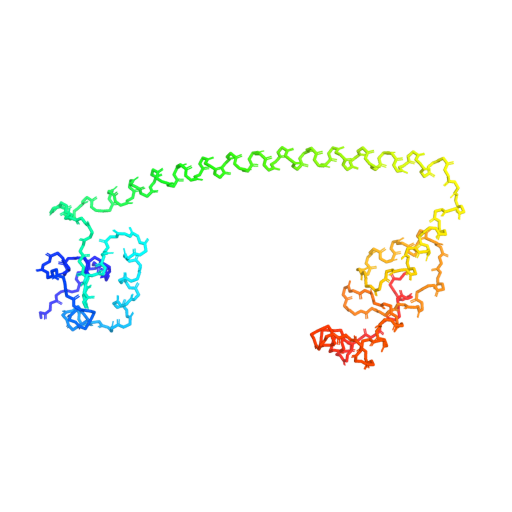0.074 11.782 -1.090 1.00 85.19 106 SER A CA 1
ATOM 819 C C . SER A 1 106 ? 21.537 12.192 -1.282 1.00 85.19 106 SER A C 1
ATOM 821 O O . SER A 1 106 ? 21.995 12.288 -2.420 1.00 85.19 106 SER A O 1
ATOM 823 N N . GLU A 1 107 ? 22.300 12.334 -0.194 1.00 87.62 107 GLU A N 1
ATOM 824 C CA . GLU A 1 107 ? 23.748 12.577 -0.217 1.00 87.62 107 GLU A CA 1
ATOM 825 C C . GLU A 1 107 ? 24.512 11.403 -0.848 1.00 87.62 107 GLU A C 1
ATOM 827 O O . GLU A 1 107 ? 25.481 11.589 -1.583 1.00 87.62 107 GLU A O 1
ATOM 832 N N . SER A 1 108 ? 24.073 10.170 -0.593 1.00 83.00 108 SER A N 1
ATOM 833 C CA . SER A 1 108 ? 24.667 8.978 -1.207 1.00 83.00 108 SER A CA 1
ATOM 834 C C . SER A 1 108 ? 24.352 8.903 -2.701 1.00 83.00 108 SER A C 1
ATOM 836 O O . SER A 1 108 ? 25.240 8.619 -3.501 1.00 83.00 108 SER A O 1
ATOM 838 N N . LEU A 1 109 ? 23.117 9.219 -3.097 1.00 80.00 109 LEU A N 1
ATOM 839 C CA . LEU A 1 109 ? 22.706 9.285 -4.499 1.00 80.00 109 LEU A CA 1
ATOM 840 C C . LEU A 1 109 ? 23.440 10.389 -5.258 1.00 80.00 109 LEU A C 1
ATOM 842 O O . LEU A 1 109 ? 23.869 10.154 -6.381 1.00 80.00 109 LEU A O 1
ATOM 846 N N . THR A 1 110 ? 23.644 11.561 -4.653 1.00 81.31 110 THR A N 1
ATOM 847 C CA . THR A 1 110 ? 24.436 12.637 -5.273 1.00 81.31 110 THR A CA 1
ATOM 848 C C . THR A 1 110 ? 25.890 12.223 -5.458 1.00 81.31 110 THR A C 1
ATOM 850 O O . THR A 1 110 ? 26.416 12.401 -6.550 1.00 81.31 110 THR A O 1
ATOM 853 N N . LYS A 1 111 ? 26.512 11.561 -4.475 1.00 82.94 111 LYS A N 1
ATOM 854 C CA . LYS A 1 111 ? 27.865 10.993 -4.636 1.00 82.94 111 LYS A CA 1
ATOM 855 C C . LYS A 1 111 ? 27.935 9.934 -5.737 1.00 82.94 111 LYS A C 1
ATOM 857 O O . LYS A 1 111 ? 28.902 9.905 -6.493 1.00 82.94 111 LYS A O 1
ATOM 862 N N . ILE A 1 112 ? 26.922 9.073 -5.850 1.00 78.44 112 ILE A N 1
ATOM 863 C CA . ILE A 1 112 ? 26.834 8.082 -6.934 1.00 78.44 112 ILE A CA 1
ATOM 864 C C . ILE A 1 112 ? 26.667 8.783 -8.284 1.00 78.44 112 ILE A C 1
ATOM 866 O O . ILE A 1 112 ? 27.342 8.414 -9.239 1.00 78.44 112 ILE A O 1
ATOM 870 N N . LEU A 1 113 ? 25.819 9.808 -8.375 1.00 73.69 113 LEU A N 1
ATOM 871 C CA . LEU A 1 113 ? 25.619 10.586 -9.598 1.00 73.69 113 LEU A CA 1
ATOM 872 C C . LEU A 1 113 ? 26.877 11.359 -10.004 1.00 73.69 113 LEU A C 1
ATOM 874 O O . LEU A 1 113 ? 27.196 11.403 -11.189 1.00 73.69 113 LEU A O 1
ATOM 878 N N . GLU A 1 114 ? 27.622 11.921 -9.055 1.00 77.31 114 GLU A N 1
ATOM 879 C CA . GLU A 1 114 ? 28.921 12.546 -9.313 1.00 77.31 114 GLU A CA 1
ATOM 880 C C . GLU A 1 114 ? 29.945 11.513 -9.790 1.00 77.31 114 GLU A C 1
ATOM 882 O O . GLU A 1 114 ? 30.616 11.736 -10.797 1.00 77.31 114 GLU A O 1
ATOM 887 N N . ALA A 1 115 ? 30.021 10.347 -9.141 1.00 72.75 115 ALA A N 1
ATOM 888 C CA . ALA A 1 115 ? 30.896 9.257 -9.565 1.00 72.75 115 ALA A CA 1
ATOM 889 C C . ALA A 1 115 ? 30.538 8.748 -10.971 1.00 72.75 115 ALA A C 1
ATOM 891 O O . ALA A 1 115 ? 31.425 8.557 -11.799 1.00 72.75 115 ALA A O 1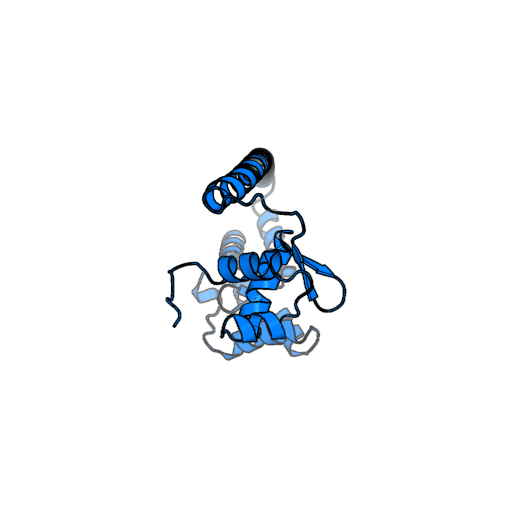
ATOM 892 N N . LEU A 1 116 ? 29.247 8.593 -11.278 1.00 68.69 116 LEU A N 1
ATOM 893 C CA . LEU A 1 116 ? 28.759 8.231 -12.609 1.00 68.69 116 LEU A CA 1
ATOM 894 C C . LEU A 1 116 ? 29.022 9.332 -13.637 1.00 68.69 116 LEU A C 1
ATOM 896 O O . LEU A 1 116 ? 29.380 9.021 -14.767 1.00 68.69 116 LEU A O 1
ATOM 900 N N . SER A 1 117 ? 28.907 10.605 -13.260 1.00 69.44 117 SER A N 1
ATOM 901 C CA . SER A 1 117 ? 29.227 11.734 -14.140 1.00 69.44 117 SER A CA 1
ATOM 902 C C . SER A 1 117 ? 30.716 11.750 -14.483 1.00 69.44 117 SER A C 1
ATOM 904 O O . SER A 1 117 ? 31.070 11.874 -15.655 1.00 69.44 117 SER A O 1
ATOM 906 N N . LEU A 1 118 ? 31.585 11.529 -13.489 1.00 69.69 118 LEU A N 1
ATOM 907 C CA . LEU A 1 118 ? 33.034 11.407 -13.666 1.00 69.69 118 LEU A CA 1
ATOM 908 C C . LEU A 1 118 ? 33.418 10.174 -14.495 1.00 69.69 118 LEU A C 1
ATOM 910 O O . LEU A 1 118 ? 34.324 10.262 -15.320 1.00 69.69 118 LEU A O 1
ATOM 914 N N . LEU A 1 119 ? 32.723 9.046 -14.319 1.00 57.97 119 LEU A N 1
ATOM 915 C CA . LEU A 1 119 ? 32.910 7.843 -15.136 1.00 57.97 119 LEU A CA 1
ATOM 916 C C . LEU A 1 119 ? 32.411 8.050 -16.574 1.00 57.97 119 LEU A C 1
ATOM 918 O O . LEU A 1 119 ? 33.112 7.683 -17.513 1.00 57.97 119 LEU A O 1
ATOM 922 N N . SER A 1 120 ? 31.273 8.721 -16.772 1.00 56.50 120 SER A N 1
ATOM 923 C CA . SER A 1 120 ? 30.752 9.050 -18.108 1.00 56.50 120 SER A CA 1
ATOM 924 C C . SER A 1 120 ? 31.641 10.046 -18.860 1.00 56.50 120 SER A C 1
ATOM 926 O O . SER A 1 120 ? 31.725 10.005 -20.084 1.00 56.50 120 SER A O 1
ATOM 928 N N . ALA A 1 121 ? 32.350 10.916 -18.131 1.00 60.84 121 ALA A N 1
ATOM 929 C CA . ALA A 1 121 ? 33.332 11.831 -18.702 1.00 60.84 121 ALA A CA 1
ATOM 930 C C . ALA A 1 121 ? 34.647 11.124 -19.080 1.00 60.84 121 ALA A C 1
ATOM 932 O O . ALA A 1 121 ? 35.384 11.633 -19.926 1.00 60.84 121 ALA A O 1
ATOM 933 N N . ARG A 1 122 ? 34.949 9.967 -18.468 1.00 52.09 122 ARG A N 1
ATOM 934 C CA . ARG A 1 122 ? 36.184 9.198 -18.698 1.00 52.09 122 ARG A CA 1
ATOM 935 C C . ARG A 1 122 ? 36.035 8.079 -19.730 1.00 52.09 122 ARG A C 1
ATOM 937 O O . ARG A 1 122 ? 37.028 7.761 -20.373 1.00 52.09 122 ARG A O 1
ATOM 944 N N . ASP A 1 123 ? 34.827 7.553 -19.941 1.00 47.81 123 ASP A N 1
ATOM 945 C CA . ASP A 1 123 ? 34.553 6.486 -20.908 1.00 47.81 123 ASP A CA 1
ATOM 946 C C . ASP A 1 123 ? 33.511 6.890 -21.969 1.00 47.81 123 ASP A C 1
ATOM 948 O O . ASP A 1 123 ? 32.304 6.772 -21.796 1.00 47.81 123 ASP A O 1
ATOM 952 N N . THR A 1 124 ? 34.023 7.238 -23.152 1.00 50.06 124 THR A N 1
ATOM 953 C CA . THR A 1 124 ? 33.490 6.864 -24.477 1.00 50.06 124 THR A CA 1
ATOM 954 C C . THR A 1 124 ? 32.008 7.151 -24.797 1.00 50.06 124 THR A C 1
ATOM 956 O O . THR A 1 124 ? 31.093 6.407 -24.449 1.00 50.06 124 THR A O 1
ATOM 959 N N . ARG A 1 125 ? 31.785 8.104 -25.713 1.00 51.69 125 ARG A N 1
ATOM 960 C CA . ARG A 1 125 ? 30.520 8.255 -26.470 1.00 51.69 125 ARG A CA 1
ATOM 961 C C . ARG A 1 125 ? 30.098 6.995 -27.259 1.00 51.69 125 ARG A C 1
ATOM 963 O O . ARG A 1 125 ? 29.006 6.969 -27.805 1.00 51.69 125 ARG A O 1
ATOM 970 N N . SER A 1 126 ? 30.953 5.970 -27.320 1.00 53.47 126 SER A N 1
ATOM 971 C CA . SER A 1 126 ? 30.691 4.679 -27.966 1.00 53.47 126 SER A CA 1
ATOM 972 C C . SER A 1 126 ? 30.260 3.576 -26.989 1.00 53.47 126 SER A C 1
ATOM 974 O O . SER A 1 126 ? 29.479 2.728 -27.394 1.00 53.47 126 SER A O 1
ATOM 976 N N . SER A 1 127 ? 30.726 3.557 -25.730 1.00 59.59 127 SER A N 1
ATOM 977 C CA . SER A 1 127 ? 30.399 2.460 -24.793 1.00 59.59 127 SER A CA 1
ATOM 978 C C . SER A 1 127 ? 29.090 2.709 -24.046 1.00 59.59 127 SER A C 1
ATOM 980 O O . SER A 1 127 ? 28.359 1.769 -23.748 1.00 59.59 127 SER A O 1
ATOM 982 N N . SER A 1 128 ? 28.743 3.973 -23.772 1.00 66.19 128 SER A N 1
ATOM 983 C CA . SER A 1 128 ? 27.523 4.302 -23.024 1.00 66.19 128 SER A CA 1
ATOM 984 C C . SER A 1 128 ? 26.246 4.023 -23.821 1.00 66.19 128 SER A C 1
ATOM 986 O O . SER A 1 128 ? 25.308 3.446 -23.275 1.00 66.19 128 SER A O 1
ATOM 988 N N . ALA A 1 129 ? 26.221 4.345 -25.118 1.00 67.38 129 ALA A N 1
ATOM 989 C CA . ALA A 1 129 ? 25.105 4.003 -26.000 1.00 67.38 129 ALA A CA 1
ATOM 990 C C . ALA A 1 129 ? 24.946 2.480 -26.139 1.00 67.38 129 ALA A C 1
ATOM 992 O O . ALA A 1 129 ? 23.837 1.968 -26.013 1.00 67.38 129 ALA A O 1
ATOM 993 N N . ASP A 1 130 ? 26.048 1.740 -26.290 1.00 71.31 130 ASP A N 1
ATOM 994 C CA . ASP A 1 130 ? 26.021 0.274 -26.345 1.00 71.31 130 ASP A CA 1
ATOM 995 C C . ASP A 1 130 ? 25.566 -0.357 -25.023 1.00 71.31 130 ASP A C 1
ATOM 997 O O . ASP A 1 130 ? 24.822 -1.339 -25.030 1.00 71.31 130 ASP A O 1
ATOM 1001 N N . ALA A 1 131 ? 25.962 0.207 -23.880 1.00 77.19 131 ALA A N 1
ATOM 1002 C CA . ALA A 1 131 ? 25.488 -0.231 -22.571 1.00 77.19 131 ALA A CA 1
ATOM 1003 C C . ALA A 1 131 ? 23.981 0.015 -22.406 1.00 77.19 131 ALA A C 1
ATOM 1005 O O . ALA A 1 131 ? 23.268 -0.873 -21.938 1.00 77.19 131 ALA A O 1
ATOM 1006 N N . ILE A 1 132 ? 23.481 1.170 -22.861 1.00 78.12 132 ILE A N 1
ATOM 1007 C CA . ILE A 1 132 ? 22.045 1.476 -22.878 1.00 78.12 132 ILE A CA 1
ATOM 1008 C C . ILE A 1 132 ? 21.308 0.506 -23.805 1.00 78.12 132 ILE A C 1
ATOM 1010 O O . ILE A 1 132 ? 20.276 -0.034 -23.421 1.00 78.12 132 ILE A O 1
ATOM 1014 N N . LEU A 1 133 ? 21.837 0.213 -24.995 1.00 75.25 133 LEU A N 1
ATOM 1015 C CA . LEU A 1 133 ? 21.221 -0.734 -25.927 1.00 75.25 133 LEU A CA 1
ATOM 1016 C C . LEU A 1 133 ? 21.201 -2.170 -25.386 1.00 75.25 133 LEU A C 1
ATOM 1018 O O . LEU A 1 133 ? 20.230 -2.888 -25.626 1.00 75.25 133 LEU A O 1
ATOM 1022 N N . ARG A 1 134 ? 22.236 -2.593 -24.646 1.00 81.12 134 ARG A N 1
ATOM 1023 C CA . ARG A 1 134 ? 22.241 -3.882 -23.930 1.00 81.12 134 ARG A CA 1
ATOM 1024 C C . ARG A 1 134 ? 21.201 -3.893 -22.817 1.00 81.12 134 ARG A C 1
ATOM 1026 O O . ARG A 1 134 ? 20.396 -4.812 -22.768 1.00 81.12 134 ARG A O 1
ATOM 1033 N N . PHE A 1 135 ? 21.146 -2.844 -22.001 1.00 81.75 135 PHE A N 1
ATOM 1034 C CA . PHE A 1 135 ? 20.141 -2.714 -20.949 1.00 81.75 135 PHE A CA 1
ATOM 1035 C C . PHE A 1 135 ? 18.714 -2.746 -21.518 1.00 81.75 135 PHE A C 1
ATOM 1037 O O . PHE A 1 135 ? 17.882 -3.534 -21.078 1.00 81.75 135 PHE A O 1
ATOM 1044 N N . LEU A 1 136 ? 18.445 -1.981 -22.578 1.00 80.69 136 LEU A N 1
ATOM 1045 C CA . LEU A 1 136 ? 17.160 -1.989 -23.282 1.00 80.69 136 LEU A CA 1
ATOM 1046 C C . LEU A 1 136 ? 16.831 -3.349 -23.914 1.00 80.69 136 LEU A C 1
ATOM 1048 O O . LEU A 1 136 ? 15.655 -3.637 -24.121 1.00 80.69 136 LEU A O 1
ATOM 1052 N N . ARG A 1 137 ? 17.833 -4.193 -24.199 1.00 81.69 137 ARG A N 1
ATOM 1053 C CA . ARG A 1 137 ? 17.652 -5.583 -24.651 1.00 81.69 137 ARG A CA 1
ATOM 1054 C C . ARG A 1 137 ? 17.307 -6.546 -23.511 1.00 81.69 137 ARG A C 1
ATOM 1056 O O . ARG A 1 137 ? 16.714 -7.587 -23.777 1.00 81.69 137 ARG A O 1
ATOM 1063 N N . ASP A 1 138 ? 17.495 -6.169 -22.254 1.00 84.44 138 ASP A N 1
ATOM 1064 C CA . ASP A 1 138 ? 17.114 -6.995 -21.099 1.00 84.44 138 ASP A CA 1
ATOM 1065 C C . ASP A 1 138 ? 15.816 -6.504 -20.422 1.00 84.44 138 ASP A C 1
ATOM 1067 O O . ASP A 1 138 ? 15.054 -7.295 -19.871 1.00 84.44 138 ASP A O 1
ATOM 1071 N N . VAL A 1 139 ? 15.481 -5.216 -20.561 1.00 85.88 139 VAL A N 1
ATOM 1072 C CA . VAL A 1 139 ? 14.251 -4.609 -20.016 1.00 85.88 139 VAL A CA 1
ATOM 1073 C C . VAL A 1 139 ? 12.977 -5.004 -20.777 1.00 85.88 139 VAL A C 1
ATOM 1075 O O . VAL A 1 139 ? 12.720 -4.532 -21.886 1.00 85.88 139 VAL A O 1
ATOM 1078 N N . LYS A 1 140 ? 12.143 -5.838 -20.151 1.00 86.88 140 LYS A N 1
ATOM 1079 C CA . LYS A 1 140 ? 10.871 -6.331 -20.710 1.00 86.88 140 LYS A CA 1
ATOM 1080 C C . LYS A 1 140 ? 9.713 -5.319 -20.617 1.00 86.88 140 LYS A C 1
ATOM 1082 O O . LYS A 1 140 ? 8.891 -5.246 -21.530 1.00 86.88 140 LYS A O 1
ATOM 1087 N N . ILE A 1 141 ? 9.656 -4.542 -19.532 1.00 87.00 141 ILE A N 1
ATOM 1088 C CA . ILE A 1 141 ? 8.661 -3.485 -19.278 1.00 87.00 141 ILE A CA 1
ATOM 1089 C C . ILE A 1 141 ? 9.389 -2.266 -18.708 1.00 87.00 141 ILE A C 1
ATOM 1091 O O . ILE A 1 141 ? 10.243 -2.415 -17.835 1.00 87.00 141 ILE A O 1
ATOM 1095 N N . CYS A 1 142 ? 9.023 -1.073 -19.159 1.00 88.69 142 CYS A N 1
ATOM 1096 C CA . CYS A 1 142 ? 9.484 0.201 -18.608 1.00 88.69 142 CYS A CA 1
ATOM 1097 C C . CYS A 1 142 ? 8.397 1.266 -18.746 1.00 88.69 142 CYS A C 1
ATOM 1099 O O . CYS A 1 142 ? 7.396 1.050 -19.423 1.00 88.69 142 CYS A O 1
ATOM 1101 N N . ASP A 1 143 ? 8.561 2.404 -18.086 1.00 87.44 143 ASP A N 1
ATOM 1102 C CA . ASP A 1 143 ? 7.729 3.578 -18.326 1.00 87.44 143 ASP A CA 1
ATOM 1103 C C . ASP A 1 143 ? 8.110 4.271 -19.644 1.00 87.44 143 ASP A C 1
ATOM 1105 O O . ASP A 1 143 ? 9.258 4.217 -20.097 1.00 87.44 143 ASP A O 1
ATOM 1109 N N . VAL A 1 144 ? 7.124 4.915 -20.271 1.00 83.75 144 VAL A N 1
ATOM 1110 C CA . VAL A 1 144 ? 7.294 5.569 -21.580 1.00 83.75 144 VAL A CA 1
ATOM 1111 C C . VAL A 1 144 ? 8.321 6.702 -21.516 1.00 83.75 144 VAL A C 1
ATOM 1113 O O . VAL A 1 144 ? 9.151 6.813 -22.418 1.00 83.75 144 VAL A O 1
ATOM 1116 N N . ASP A 1 145 ? 8.323 7.497 -20.443 1.00 84.38 145 ASP A N 1
ATOM 1117 C CA . ASP A 1 145 ? 9.214 8.654 -20.297 1.00 84.38 145 ASP A CA 1
ATOM 1118 C C . ASP A 1 145 ? 10.688 8.238 -20.189 1.00 84.38 145 ASP A C 1
ATOM 1120 O O . ASP A 1 145 ? 11.552 8.776 -20.892 1.00 84.38 145 ASP A O 1
ATOM 1124 N N . SER A 1 146 ? 10.985 7.230 -19.366 1.00 85.62 146 SER A N 1
ATOM 1125 C CA . SER A 1 146 ? 12.334 6.677 -19.238 1.00 85.62 146 SER A CA 1
ATOM 1126 C C . SER A 1 146 ? 12.779 6.007 -20.529 1.00 85.62 146 SER A C 1
ATOM 1128 O O . SER A 1 146 ? 13.928 6.189 -20.936 1.00 85.62 146 SER A O 1
ATOM 1130 N N . LEU A 1 147 ? 11.893 5.279 -21.220 1.00 83.88 147 LEU A N 1
ATOM 1131 C CA . LEU A 1 147 ? 12.232 4.687 -22.513 1.00 83.88 147 LEU A CA 1
ATOM 1132 C C . LEU A 1 147 ? 12.559 5.763 -23.552 1.00 83.88 147 LEU A C 1
ATOM 1134 O O . LEU A 1 147 ? 13.569 5.654 -24.249 1.00 83.88 147 LEU A O 1
ATOM 1138 N N . ALA A 1 148 ? 11.751 6.820 -23.632 1.00 81.19 148 ALA A N 1
ATOM 1139 C CA . ALA A 1 148 ? 11.976 7.921 -24.557 1.00 81.19 148 ALA A CA 1
ATOM 1140 C C . ALA A 1 148 ? 13.317 8.621 -24.287 1.00 81.19 148 ALA A C 1
ATOM 1142 O O . ALA A 1 148 ? 14.072 8.911 -25.219 1.00 81.19 148 ALA A O 1
ATOM 1143 N N . LEU A 1 149 ? 13.654 8.846 -23.014 1.00 81.75 149 LEU A N 1
ATOM 1144 C CA . LEU A 1 149 ? 14.931 9.433 -22.611 1.00 81.75 149 LEU A CA 1
ATOM 1145 C C . LEU A 1 149 ? 16.115 8.520 -22.968 1.00 81.75 149 LEU A C 1
ATOM 1147 O O . LEU A 1 149 ? 17.090 8.982 -23.561 1.00 81.75 149 LEU A O 1
ATOM 1151 N N . LEU A 1 150 ? 16.016 7.220 -22.676 1.00 81.19 150 LEU A N 1
ATOM 1152 C CA . LEU A 1 150 ? 17.060 6.240 -22.990 1.00 81.19 150 LEU A CA 1
ATOM 1153 C C . LEU A 1 150 ? 17.277 6.087 -24.499 1.00 81.19 150 LEU A C 1
ATOM 1155 O O . LEU A 1 150 ? 18.420 6.005 -24.944 1.00 81.19 150 LEU A O 1
ATOM 1159 N N . LEU A 1 151 ? 16.212 6.101 -25.302 1.00 81.00 151 LEU A N 1
ATOM 1160 C CA . LEU A 1 151 ? 16.311 6.025 -26.762 1.00 81.00 151 LEU A CA 1
ATOM 1161 C C . LEU A 1 151 ? 16.908 7.297 -27.370 1.00 81.00 151 LEU A C 1
ATOM 1163 O O . LEU A 1 151 ? 17.743 7.201 -28.273 1.00 81.00 151 LEU A O 1
ATOM 1167 N N . LYS A 1 152 ? 16.554 8.478 -26.841 1.00 80.00 152 LYS A N 1
ATOM 1168 C CA . LYS A 1 152 ? 17.191 9.751 -27.220 1.00 80.00 152 LYS A CA 1
ATOM 1169 C C . LYS A 1 152 ? 18.688 9.741 -26.912 1.00 80.00 152 LYS A C 1
ATOM 1171 O O . LYS A 1 152 ? 19.475 10.173 -27.749 1.00 80.00 152 LYS A O 1
ATOM 1176 N N . LEU A 1 153 ? 19.085 9.202 -25.757 1.00 74.75 153 LEU A N 1
ATOM 1177 C CA . LEU A 1 153 ? 20.492 9.071 -25.362 1.00 74.75 153 LEU A CA 1
ATOM 1178 C C . LEU A 1 153 ? 21.252 8.031 -26.196 1.00 74.75 153 LEU A C 1
ATOM 1180 O O . LEU A 1 153 ? 22.412 8.252 -26.535 1.00 74.75 153 LEU A O 1
ATOM 1184 N N . ALA A 1 154 ? 20.606 6.920 -26.552 1.00 75.50 154 ALA A N 1
ATOM 1185 C CA . ALA A 1 154 ? 21.194 5.883 -27.397 1.00 75.50 154 ALA A CA 1
ATOM 1186 C C . ALA A 1 154 ? 21.261 6.278 -28.883 1.00 75.50 154 AL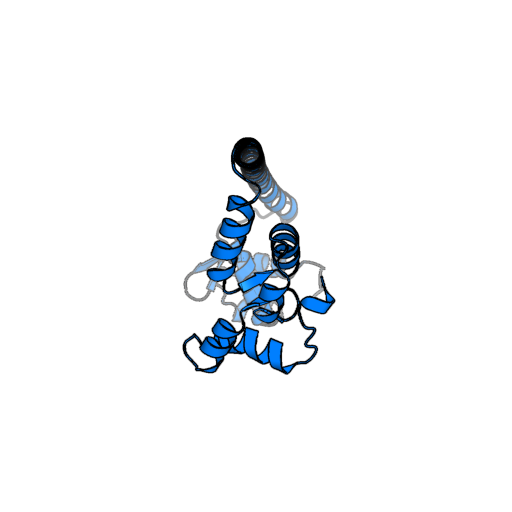A A C 1
ATOM 1188 O O . ALA A 1 154 ? 21.931 5.603 -29.662 1.00 75.50 154 ALA A O 1
ATOM 1189 N N . GLY A 1 155 ? 20.539 7.326 -29.301 1.00 73.44 155 GLY A N 1
ATOM 1190 C CA . GLY A 1 155 ? 20.466 7.768 -30.696 1.00 73.44 155 GLY A CA 1
ATOM 1191 C C . GLY A 1 155 ? 19.857 6.731 -31.648 1.00 73.44 155 GLY A C 1
ATOM 1192 O O . GLY A 1 155 ? 20.020 6.840 -32.862 1.00 73.44 155 GLY A O 1
ATOM 1193 N N . SER A 1 156 ? 19.171 5.712 -31.122 1.00 71.62 156 SER A N 1
ATOM 1194 C CA . SER A 1 156 ? 18.706 4.565 -31.900 1.00 71.62 156 SER A CA 1
ATOM 1195 C C . SER A 1 156 ? 17.196 4.600 -32.083 1.00 71.62 156 SER A C 1
ATOM 1197 O O . SER A 1 156 ? 16.431 4.277 -31.176 1.00 71.62 156 SER A O 1
ATOM 1199 N N . ARG A 1 157 ? 16.763 4.963 -33.294 1.00 68.69 157 ARG A N 1
ATOM 1200 C CA . ARG A 1 157 ? 15.347 4.903 -33.692 1.00 68.69 157 ARG A CA 1
ATOM 1201 C C . ARG A 1 157 ? 14.869 3.477 -33.964 1.00 68.69 157 ARG A C 1
ATOM 1203 O O . ARG A 1 157 ? 13.682 3.205 -33.840 1.00 68.69 157 ARG A O 1
ATOM 1210 N N . ASP A 1 158 ? 15.784 2.564 -34.276 1.00 74.94 158 ASP A N 1
ATOM 1211 C CA . ASP A 1 158 ? 15.457 1.184 -34.648 1.00 74.94 158 ASP A CA 1
ATOM 1212 C C . ASP A 1 158 ? 14.829 0.396 -33.484 1.00 74.94 158 ASP A C 1
ATOM 1214 O O . ASP A 1 158 ? 13.914 -0.407 -33.665 1.00 74.94 158 ASP A O 1
ATOM 1218 N N . MET A 1 159 ? 15.245 0.698 -32.249 1.00 74.69 159 MET A N 1
ATOM 1219 C CA . MET A 1 159 ? 14.710 0.048 -31.049 1.00 74.69 159 MET A CA 1
ATOM 1220 C C . MET A 1 159 ? 13.264 0.451 -30.730 1.00 74.69 159 MET A C 1
ATOM 1222 O O . MET A 1 159 ? 12.585 -0.307 -30.046 1.00 74.69 159 MET A O 1
ATOM 1226 N N . CYS A 1 160 ? 12.756 1.570 -31.258 1.00 75.00 160 CYS A N 1
ATOM 1227 C CA . CYS A 1 160 ? 11.374 2.013 -31.022 1.00 75.00 160 CYS A CA 1
ATOM 1228 C C . CYS A 1 160 ? 10.356 0.996 -31.549 1.00 75.00 160 CYS A C 1
ATOM 1230 O O . CYS A 1 160 ? 9.337 0.752 -30.913 1.00 75.00 160 CYS A O 1
ATOM 1232 N N . SER A 1 161 ? 10.677 0.343 -32.672 1.00 80.06 161 SER A N 1
ATOM 1233 C CA . SER A 1 161 ? 9.828 -0.672 -33.311 1.00 80.06 161 SER A CA 1
ATOM 1234 C C . SER A 1 161 ? 9.654 -1.951 -32.480 1.00 80.06 161 SER A C 1
ATOM 1236 O O . SER A 1 161 ? 8.753 -2.752 -32.736 1.00 80.06 161 SER A O 1
ATOM 1238 N N . LYS A 1 162 ? 10.515 -2.152 -31.473 1.00 85.62 162 LYS A N 1
ATOM 1239 C CA . LYS A 1 162 ? 10.518 -3.339 -30.611 1.00 85.62 162 LYS A CA 1
ATOM 1240 C C . LYS A 1 162 ? 9.651 -3.178 -29.370 1.00 85.62 162 LYS A C 1
ATOM 1242 O O . LYS A 1 162 ? 9.432 -4.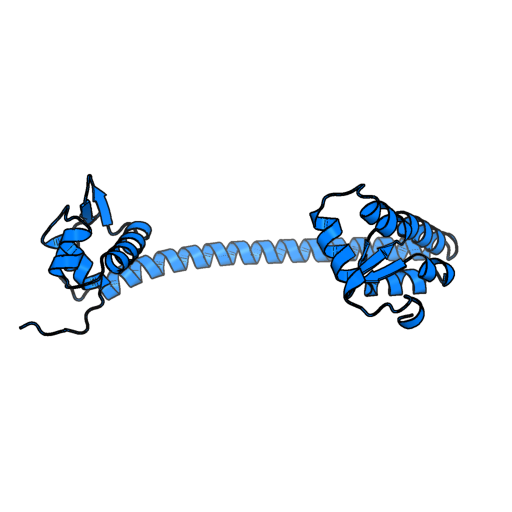167 -28.675 1.00 85.62 162 LYS A O 1
ATOM 1247 N N . PHE A 1 163 ? 9.156 -1.975 -29.093 1.00 84.94 163 PHE A N 1
ATOM 1248 C CA . PHE A 1 163 ? 8.300 -1.696 -27.947 1.00 84.94 163 PHE A CA 1
ATOM 1249 C C . PHE A 1 163 ? 6.901 -1.284 -28.401 1.00 84.94 163 PHE A C 1
ATOM 1251 O O . PHE A 1 163 ? 6.712 -0.681 -29.452 1.00 84.94 163 PHE A O 1
ATOM 1258 N N . VAL A 1 164 ? 5.915 -1.633 -27.585 1.00 84.62 164 VAL A N 1
ATOM 1259 C CA . VAL A 1 164 ? 4.511 -1.258 -27.729 1.00 84.62 164 VAL A CA 1
ATOM 1260 C C . VAL A 1 164 ? 4.128 -0.442 -26.505 1.00 84.62 164 VAL A C 1
ATOM 1262 O O . VAL A 1 164 ? 4.405 -0.852 -25.376 1.00 84.62 164 VAL A O 1
ATOM 1265 N N . VAL A 1 165 ? 3.488 0.703 -26.723 1.00 82.38 165 VAL A N 1
ATOM 1266 C CA . VAL A 1 165 ? 2.985 1.548 -25.639 1.00 82.38 165 VAL A CA 1
ATOM 1267 C C . VAL A 1 165 ? 1.602 1.068 -25.208 1.00 82.38 165 VAL A C 1
ATOM 1269 O O . VAL A 1 165 ? 0.705 0.890 -26.028 1.00 82.38 165 VAL A O 1
ATOM 1272 N N . LEU A 1 166 ? 1.441 0.856 -23.906 1.00 81.88 166 LEU A N 1
ATOM 1273 C CA . LEU A 1 166 ? 0.211 0.481 -23.220 1.00 81.88 166 LEU A CA 1
ATOM 1274 C C . LEU A 1 166 ? -0.048 1.499 -22.104 1.00 81.88 166 LEU A C 1
ATOM 1276 O O . LEU A 1 166 ? 0.361 1.319 -20.954 1.00 81.88 166 LEU A O 1
ATOM 1280 N N . GLY A 1 167 ? -0.701 2.608 -22.454 1.00 81.62 167 GLY A N 1
ATOM 1281 C CA . GLY A 1 167 ? -0.893 3.733 -21.539 1.00 81.62 167 GLY A CA 1
ATOM 1282 C C . GLY A 1 167 ? 0.438 4.405 -21.192 1.00 81.62 167 GLY A C 1
ATOM 1283 O O . GLY A 1 167 ? 1.099 4.945 -22.069 1.00 81.62 167 GLY A O 1
ATOM 1284 N N . TYR A 1 168 ? 0.836 4.366 -19.917 1.00 82.12 168 TYR A N 1
ATOM 1285 C CA . TYR A 1 168 ? 2.100 4.948 -19.433 1.00 82.12 168 TYR A CA 1
ATOM 1286 C C . TYR A 1 168 ? 3.276 3.956 -19.434 1.00 82.12 168 TYR A C 1
ATOM 1288 O O . TYR A 1 168 ? 4.385 4.303 -19.021 1.00 82.12 168 TYR A O 1
ATOM 1296 N N . LEU A 1 169 ? 3.044 2.716 -19.875 1.00 84.19 169 LEU A N 1
ATOM 1297 C CA . LEU A 1 169 ? 4.051 1.661 -19.924 1.00 84.19 169 LEU A CA 1
ATOM 1298 C C . LEU A 1 169 ? 4.443 1.357 -21.366 1.00 84.19 169 LEU A C 1
ATOM 1300 O O . LEU A 1 169 ? 3.595 1.263 -22.243 1.00 84.19 169 LEU A O 1
ATOM 1304 N N . ALA A 1 170 ? 5.727 1.129 -21.594 1.00 86.06 170 ALA A N 1
ATOM 1305 C CA . ALA A 1 170 ? 6.261 0.557 -22.811 1.00 86.06 170 ALA A CA 1
ATOM 1306 C C . ALA A 1 170 ? 6.690 -0.890 -22.548 1.00 86.06 170 ALA A C 1
ATOM 1308 O O . ALA A 1 170 ? 7.492 -1.185 -21.656 1.00 86.06 170 ALA A O 1
ATOM 1309 N N . VAL A 1 171 ? 6.137 -1.807 -23.334 1.00 87.56 171 VAL A N 1
ATOM 1310 C CA . VAL A 1 171 ? 6.341 -3.251 -23.200 1.00 87.56 171 VAL A CA 1
ATOM 1311 C C . VAL A 1 171 ? 6.990 -3.776 -24.460 1.00 87.56 171 VAL A C 1
ATOM 1313 O O . VAL A 1 171 ? 6.597 -3.410 -25.567 1.00 87.56 171 VAL A O 1
ATOM 1316 N N . ARG A 1 172 ? 7.991 -4.639 -24.316 1.00 87.88 172 ARG A N 1
ATOM 1317 C CA . ARG A 1 172 ? 8.649 -5.209 -25.486 1.00 87.88 172 ARG A CA 1
ATOM 1318 C C . ARG A 1 172 ? 7.731 -6.191 -26.218 1.00 87.88 172 ARG A C 1
ATOM 1320 O O . ARG A 1 172 ? 6.982 -6.939 -25.591 1.00 87.88 172 ARG A O 1
ATOM 1327 N N . ARG A 1 173 ? 7.761 -6.163 -27.551 1.00 86.56 173 ARG A N 1
ATOM 1328 C CA . ARG A 1 173 ? 6.834 -6.915 -28.408 1.00 86.56 173 ARG A CA 1
ATOM 1329 C C . ARG A 1 173 ? 7.004 -8.432 -28.268 1.00 86.56 173 ARG A C 1
ATOM 1331 O O . ARG A 1 173 ? 6.006 -9.125 -28.127 1.00 86.56 173 ARG A O 1
ATOM 1338 N N . ASP A 1 174 ? 8.241 -8.917 -28.233 1.00 87.94 174 ASP A N 1
ATOM 1339 C CA . ASP A 1 174 ? 8.587 -10.323 -27.960 1.00 87.94 174 ASP A CA 1
ATOM 1340 C C . ASP A 1 174 ? 8.025 -10.798 -26.610 1.00 87.94 174 ASP A C 1
ATOM 1342 O O . ASP A 1 174 ? 7.386 -11.842 -26.520 1.00 87.94 174 ASP A O 1
ATOM 1346 N N . PHE A 1 175 ? 8.172 -9.989 -25.564 1.00 86.44 175 PHE A N 1
ATOM 1347 C CA . PHE A 1 175 ? 7.651 -10.300 -24.241 1.00 86.44 175 PHE A CA 1
ATOM 1348 C C . PHE A 1 175 ? 6.118 -10.280 -24.190 1.00 86.44 175 PHE A C 1
ATOM 1350 O O . PHE A 1 175 ? 5.501 -11.106 -23.518 1.00 86.44 175 PHE A O 1
ATOM 1357 N N . LEU A 1 176 ? 5.482 -9.363 -24.920 1.00 83.56 176 LEU A N 1
ATOM 1358 C CA . LEU A 1 176 ? 4.027 -9.334 -25.050 1.00 83.56 176 LEU A CA 1
ATOM 1359 C C . LEU A 1 176 ? 3.500 -10.590 -25.767 1.00 83.56 176 LEU A C 1
ATOM 1361 O O . LEU A 1 176 ? 2.456 -11.121 -25.387 1.00 83.56 176 LEU A O 1
ATOM 1365 N N . GLU A 1 177 ? 4.225 -11.083 -26.773 1.00 84.75 177 GLU A N 1
ATOM 1366 C CA . GLU A 1 177 ? 3.920 -12.344 -27.456 1.00 84.75 177 GLU A CA 1
ATOM 1367 C C . GLU A 1 177 ? 4.109 -13.560 -26.532 1.00 84.75 177 GLU A C 1
ATOM 1369 O O . GLU A 1 177 ? 3.238 -14.429 -26.508 1.00 84.75 177 GLU A O 1
ATOM 1374 N N . GLU A 1 178 ? 5.159 -13.591 -25.698 1.00 85.19 178 GLU A N 1
ATOM 1375 C CA . GLU A 1 178 ? 5.345 -14.626 -24.663 1.00 85.19 178 GLU A CA 1
ATOM 1376 C C . GLU A 1 178 ? 4.157 -14.678 -23.686 1.00 85.19 178 GLU A C 1
ATOM 1378 O O . GLU A 1 178 ? 3.672 -15.757 -23.337 1.00 85.19 178 GLU A O 1
ATOM 1383 N N . ILE A 1 179 ? 3.655 -13.515 -23.259 1.00 82.69 179 ILE A N 1
ATOM 1384 C CA . ILE A 1 179 ? 2.491 -13.430 -22.365 1.00 82.69 179 ILE A CA 1
ATOM 1385 C C . ILE A 1 179 ? 1.236 -13.981 -23.050 1.00 82.69 179 ILE A C 1
ATOM 1387 O O . ILE A 1 179 ? 0.510 -14.760 -22.438 1.00 82.69 179 ILE A O 1
ATOM 1391 N N . ARG A 1 180 ? 1.000 -13.637 -24.323 1.00 78.31 180 ARG A N 1
ATOM 1392 C CA . ARG A 1 180 ? -0.144 -14.151 -25.102 1.00 78.31 180 ARG A CA 1
ATOM 1393 C C . ARG A 1 180 ? -0.078 -15.645 -25.372 1.00 78.31 180 ARG A C 1
ATOM 1395 O O . ARG A 1 180 ? -1.114 -16.289 -25.490 1.00 78.31 180 ARG A O 1
ATOM 1402 N N . ALA A 1 181 ? 1.126 -16.197 -25.473 1.00 82.38 181 ALA A N 1
ATOM 1403 C CA . ALA A 1 181 ? 1.330 -17.634 -25.598 1.00 82.38 181 ALA A CA 1
ATOM 1404 C C . ALA A 1 181 ? 1.018 -18.396 -24.291 1.00 82.38 181 ALA A C 1
ATOM 1406 O O . ALA A 1 181 ? 1.148 -19.618 -24.254 1.00 82.38 181 ALA A O 1
ATOM 1407 N N . GLY A 1 182 ? 0.612 -17.697 -23.222 1.00 78.69 182 GLY A N 1
ATOM 1408 C CA . GLY A 1 182 ? 0.251 -18.297 -21.940 1.00 78.69 182 GLY A CA 1
ATOM 1409 C C . GLY A 1 182 ? 1.459 -18.686 -21.087 1.00 78.69 182 GLY A C 1
ATOM 1410 O O . GLY A 1 182 ? 1.328 -19.506 -20.181 1.00 78.69 182 GLY A O 1
ATOM 1411 N N . ALA A 1 183 ? 2.643 -18.121 -21.354 1.00 72.81 183 ALA A N 1
ATOM 1412 C CA . ALA A 1 183 ? 3.861 -18.438 -20.604 1.00 72.81 183 ALA A CA 1
ATOM 1413 C C . ALA A 1 183 ? 3.887 -17.835 -19.182 1.00 72.81 183 ALA A C 1
ATOM 1415 O O . ALA A 1 183 ? 4.746 -18.191 -18.375 1.00 72.81 183 ALA A O 1
ATOM 1416 N N . TYR A 1 184 ? 2.962 -16.924 -18.864 1.00 73.50 184 TYR A N 1
ATOM 1417 C CA . TYR A 1 184 ? 2.934 -16.159 -17.615 1.00 73.50 184 TYR A CA 1
ATOM 1418 C C . TYR A 1 184 ? 1.554 -16.182 -16.945 1.00 73.50 184 TYR A C 1
ATOM 1420 O O . TYR A 1 184 ? 0.566 -16.614 -17.529 1.00 73.50 184 TYR A O 1
ATOM 1428 N N . SER A 1 185 ? 1.491 -15.750 -15.679 1.00 71.38 185 SER A N 1
ATOM 1429 C CA . SER A 1 185 ? 0.265 -15.834 -14.878 1.00 71.38 185 SER A CA 1
ATOM 1430 C C . SER A 1 185 ? -0.898 -15.049 -15.499 1.00 71.38 185 SER A C 1
ATOM 1432 O O . SER A 1 185 ? -0.727 -13.960 -16.054 1.00 71.38 185 SER A O 1
ATOM 1434 N N . SER A 1 186 ? -2.112 -15.567 -15.304 1.00 68.56 186 SER A N 1
ATOM 1435 C CA . SER A 1 186 ? -3.361 -14.998 -15.823 1.00 68.56 186 SER A CA 1
ATOM 1436 C C . SER A 1 186 ? -3.659 -13.560 -15.362 1.00 68.56 186 SER A C 1
ATOM 1438 O O . SER A 1 186 ? -4.553 -12.917 -15.902 1.00 68.56 186 SER A O 1
ATOM 1440 N N . GLU A 1 187 ? -2.964 -13.037 -14.346 1.00 67.69 187 GLU A N 1
ATOM 1441 C CA . GLU A 1 187 ? -3.114 -11.643 -13.898 1.00 67.69 187 GLU A CA 1
ATOM 1442 C C . GLU A 1 187 ? -2.329 -10.656 -14.763 1.00 67.69 187 GLU A C 1
ATOM 1444 O O . GLU A 1 187 ? -2.875 -9.620 -15.143 1.00 67.69 187 GLU A O 1
ATOM 1449 N N . LEU A 1 188 ? -1.087 -10.988 -15.127 1.00 66.56 188 LEU A N 1
ATOM 1450 C CA . LEU A 1 188 ? -0.284 -10.168 -16.040 1.00 66.56 188 LEU A CA 1
ATOM 1451 C C . LEU A 1 188 ? -0.912 -10.132 -17.431 1.00 66.56 188 LEU A C 1
ATOM 1453 O O . LEU A 1 188 ? -0.997 -9.069 -18.044 1.00 66.56 188 LEU A O 1
ATOM 1457 N N . GLU A 1 189 ? -1.423 -11.276 -17.881 1.00 65.19 189 GLU A N 1
ATOM 1458 C CA . GLU A 1 189 ? -2.182 -11.382 -19.121 1.00 65.19 189 GLU A CA 1
ATOM 1459 C C . GLU A 1 189 ? -3.426 -10.485 -19.080 1.00 65.19 189 GLU A C 1
ATOM 1461 O O . GLU A 1 189 ? -3.630 -9.675 -19.977 1.00 65.19 189 GLU A O 1
ATOM 1466 N N . ARG A 1 190 ? -4.214 -10.506 -17.996 1.00 68.44 190 ARG A N 1
ATOM 1467 C CA . ARG A 1 190 ? -5.386 -9.620 -17.870 1.00 68.44 190 ARG A CA 1
ATOM 1468 C C . ARG A 1 190 ? -5.034 -8.139 -17.912 1.00 68.44 190 ARG A C 1
ATOM 1470 O O . ARG A 1 190 ? -5.803 -7.383 -18.494 1.00 68.44 190 ARG A O 1
ATOM 1477 N N . ILE A 1 191 ? -3.943 -7.716 -17.276 1.00 70.75 191 ILE A N 1
ATOM 1478 C CA . ILE A 1 191 ? -3.561 -6.298 -17.209 1.00 70.75 191 ILE A CA 1
ATOM 1479 C C . ILE A 1 191 ? -3.039 -5.823 -18.569 1.00 70.75 191 ILE A C 1
ATOM 1481 O O . ILE A 1 191 ? -3.478 -4.792 -19.075 1.00 70.75 191 ILE A O 1
ATOM 1485 N N . LEU A 1 192 ? -2.141 -6.593 -19.184 1.00 66.69 192 LEU A N 1
ATOM 1486 C CA . LEU A 1 192 ? -1.447 -6.186 -20.404 1.00 66.69 192 LEU A CA 1
ATOM 1487 C C . LEU A 1 192 ? -2.266 -6.464 -21.671 1.00 66.69 192 LEU A C 1
ATOM 1489 O O . LEU A 1 192 ? -2.278 -5.633 -22.576 1.00 66.69 192 LEU A O 1
ATOM 1493 N N . VAL A 1 193 ? -3.007 -7.575 -21.735 1.00 65.69 193 VAL A N 1
ATOM 1494 C CA . VAL A 1 193 ? -3.835 -7.929 -22.902 1.00 65.69 193 VAL A CA 1
ATOM 1495 C C . VAL A 1 193 ? -5.124 -7.110 -22.943 1.00 65.69 193 VAL A C 1
ATOM 1497 O O . VAL A 1 193 ? -5.442 -6.573 -23.999 1.00 65.69 193 VAL A O 1
ATOM 1500 N N . ARG A 1 194 ? -5.822 -6.889 -21.814 1.00 63.12 194 ARG A N 1
ATOM 1501 C CA . ARG A 1 194 ? -6.988 -5.976 -21.825 1.00 63.12 194 ARG A CA 1
ATOM 1502 C C . ARG A 1 194 ? -6.588 -4.528 -22.082 1.00 63.12 194 ARG A C 1
ATOM 1504 O O . ARG A 1 194 ? -7.338 -3.807 -22.730 1.00 63.12 194 ARG A O 1
ATOM 1511 N N . GLY A 1 195 ? -5.423 -4.105 -21.584 1.00 60.38 195 GLY A N 1
ATOM 1512 C CA . GLY A 1 195 ? -4.858 -2.795 -21.910 1.00 60.38 195 GLY A CA 1
ATOM 1513 C C . GLY A 1 195 ? -4.558 -2.659 -23.403 1.00 60.38 195 GLY A C 1
ATOM 1514 O O . GLY A 1 195 ? -4.823 -1.613 -23.984 1.00 60.38 195 GLY A O 1
ATOM 1515 N N . TYR A 1 196 ? -4.082 -3.736 -24.037 1.00 59.31 196 TYR A N 1
ATOM 1516 C CA . TYR A 1 196 ? -3.872 -3.793 -25.480 1.00 59.31 196 TYR A CA 1
ATOM 1517 C C . TYR A 1 196 ? -5.203 -3.718 -26.243 1.00 59.31 196 TYR A C 1
ATOM 1519 O O . TYR A 1 196 ? -5.330 -2.899 -27.140 1.00 59.31 196 TYR A O 1
ATOM 1527 N N . GLU A 1 197 ? -6.213 -4.518 -25.902 1.00 57.50 197 GLU A N 1
ATOM 1528 C CA . GLU A 1 197 ? -7.476 -4.618 -26.660 1.00 57.50 197 GLU A CA 1
ATOM 1529 C C . GLU A 1 197 ? -8.365 -3.359 -26.614 1.00 57.50 197 GLU A C 1
ATOM 1531 O O . GLU A 1 197 ? -9.199 -3.175 -27.499 1.00 57.50 197 GLU A O 1
ATOM 1536 N N . MET A 1 198 ? -8.193 -2.472 -25.625 1.00 51.94 198 MET A N 1
ATOM 1537 C CA . MET A 1 198 ? -9.063 -1.298 -25.430 1.00 51.94 198 MET A CA 1
ATOM 1538 C C . MET A 1 198 ? -8.676 -0.029 -26.211 1.00 51.94 198 MET A C 1
ATOM 1540 O O . MET A 1 198 ? -9.331 0.996 -26.048 1.00 51.94 198 MET A O 1
ATOM 1544 N N . GLY A 1 199 ? -7.711 -0.113 -27.131 1.00 49.00 199 GLY A N 1
ATOM 1545 C CA . GLY A 1 199 ? -7.596 0.830 -28.249 1.00 49.00 199 GLY A CA 1
ATOM 1546 C C . GLY A 1 199 ? -6.915 2.172 -27.949 1.00 49.00 199 GLY A C 1
ATOM 1547 O O . GLY A 1 199 ? -7.516 3.094 -27.412 1.00 49.00 199 GLY A O 1
ATOM 1548 N N . SER A 1 200 ? -5.664 2.280 -28.397 1.00 46.69 200 SER A N 1
ATOM 1549 C CA . SER A 1 200 ? -5.070 3.403 -29.146 1.00 46.69 200 SER A CA 1
ATOM 1550 C C . SER A 1 200 ? -3.583 3.080 -29.262 1.00 46.69 200 SER A C 1
ATOM 1552 O O . SER A 1 200 ? -2.796 3.421 -28.380 1.00 46.69 200 SER A O 1
ATOM 1554 N N . TYR A 1 201 ? -3.203 2.318 -30.289 1.00 54.25 201 TYR A N 1
ATOM 1555 C CA . TYR A 1 201 ? -1.792 2.033 -30.530 1.00 54.25 201 TYR A CA 1
ATOM 1556 C C . TYR A 1 201 ? -1.184 3.231 -31.227 1.00 54.25 201 TYR A C 1
ATOM 1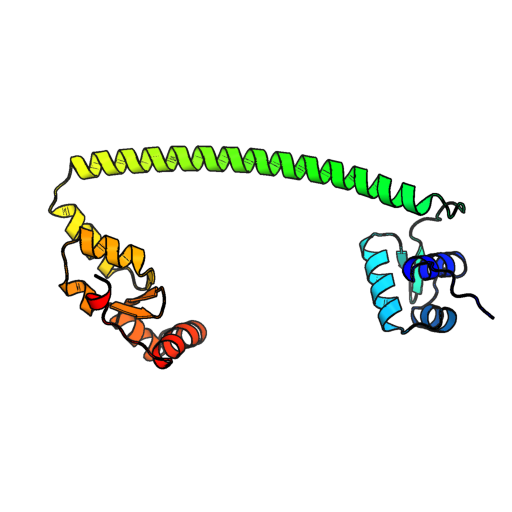558 O O . TYR A 1 201 ? -1.492 3.511 -32.384 1.00 54.25 201 TYR A O 1
ATOM 1566 N N . GLU A 1 202 ? -0.297 3.907 -30.525 1.00 53.06 202 GLU A N 1
ATOM 1567 C CA . GLU A 1 202 ? 0.668 4.768 -31.168 1.00 53.06 202 GLU A CA 1
ATOM 1568 C C . GLU A 1 202 ? 1.994 4.012 -31.163 1.00 53.06 202 GLU A C 1
ATOM 1570 O O . GLU A 1 202 ? 2.453 3.534 -30.119 1.00 53.06 202 GLU A O 1
ATOM 1575 N N . ASP A 1 203 ? 2.588 3.830 -32.346 1.00 52.38 203 ASP A N 1
ATOM 1576 C CA . ASP A 1 203 ? 3.985 3.416 -32.418 1.00 52.38 203 ASP A CA 1
ATOM 1577 C C . ASP A 1 203 ? 4.790 4.399 -31.565 1.00 52.38 203 ASP A C 1
ATOM 1579 O O . ASP A 1 203 ? 4.567 5.607 -31.638 1.00 52.38 203 ASP A O 1
ATOM 1583 N N . LEU A 1 204 ? 5.749 3.904 -30.777 1.00 53.25 204 LEU A N 1
ATOM 1584 C CA . LEU A 1 204 ? 6.595 4.742 -29.914 1.00 53.25 204 LEU A CA 1
ATOM 1585 C C . LEU A 1 204 ? 7.268 5.895 -30.700 1.00 53.25 204 LEU A C 1
ATOM 1587 O O . LEU A 1 204 ? 7.623 6.920 -30.127 1.00 53.25 204 LEU A O 1
ATOM 1591 N N . CYS A 1 205 ? 7.389 5.747 -32.024 1.00 50.19 205 CYS A N 1
ATOM 1592 C CA . CYS A 1 205 ? 7.807 6.781 -32.970 1.00 50.19 205 CYS A CA 1
ATOM 1593 C C . CYS A 1 205 ? 6.946 8.059 -32.964 1.00 50.19 205 CYS A C 1
ATOM 1595 O O . CYS A 1 205 ? 7.424 9.082 -33.437 1.00 50.19 205 CYS A O 1
ATOM 1597 N N . ILE A 1 206 ? 5.704 8.023 -32.477 1.00 51.69 206 ILE A N 1
ATOM 1598 C CA . ILE A 1 206 ? 4.817 9.195 -32.394 1.00 51.69 206 ILE A CA 1
ATOM 1599 C C . ILE A 1 206 ? 5.165 10.062 -31.169 1.00 51.69 206 ILE A C 1
ATOM 1601 O O . ILE A 1 206 ? 4.983 11.277 -31.203 1.00 51.69 206 ILE A O 1
ATOM 1605 N N . TYR A 1 207 ? 5.739 9.464 -30.118 1.00 48.72 207 TYR A N 1
ATOM 1606 C CA . TYR A 1 207 ? 6.106 10.143 -28.867 1.00 48.72 207 TYR A CA 1
ATOM 1607 C C . TYR A 1 207 ? 7.571 10.620 -28.802 1.00 48.72 207 TYR A C 1
ATOM 1609 O O . TYR A 1 207 ? 7.961 11.281 -27.834 1.00 48.72 207 TYR A O 1
ATOM 1617 N N . LEU A 1 208 ? 8.395 10.277 -29.798 1.00 47.78 208 LEU A N 1
ATOM 1618 C CA . LEU A 1 208 ? 9.838 10.561 -29.846 1.00 47.78 208 LEU A CA 1
ATOM 1619 C C . LEU A 1 208 ? 10.199 11.690 -30.808 1.00 47.78 208 LEU A C 1
ATOM 1621 O O . LEU A 1 208 ? 10.959 12.581 -30.350 1.00 47.78 208 LEU A O 1
#

Radius of gyration: 32.22 Å; chains: 1; bounding box: 79×34×74 Å

Foldseek 3Di:
DDDPDVDDPLVLLLVVLLVPPFDALVRSCVVVVHDSVVSVVSVVVCVVVQQWDHDPRGIHGNDPDPPPPVCPVVVVVVVVVVVVVVVVVVVVVVVVVVVVVVVVVVVVVVVVVVVVVVVVVVDDPPVLLVVLVVVLVVDFKDFLVVVVVSCVSNVDPPCLQQWWDQDRMTGGPVSLVCVVVVVDDPVVCCVRVVSVVPDDTDRSVVVD